Protein AF-A0A848VK33-F1 (afdb_monomer)

Radius of gyration: 21.6 Å; Cα contacts (8 Å, |Δi|>4): 376; chains: 1; bounding box: 67×32×78 Å

Foldseek 3Di:
DDDDDDDPPPPPPPDFDAAPAQFQLPPDLVPPDPPADFQWDDKDWPAWDWDFDADV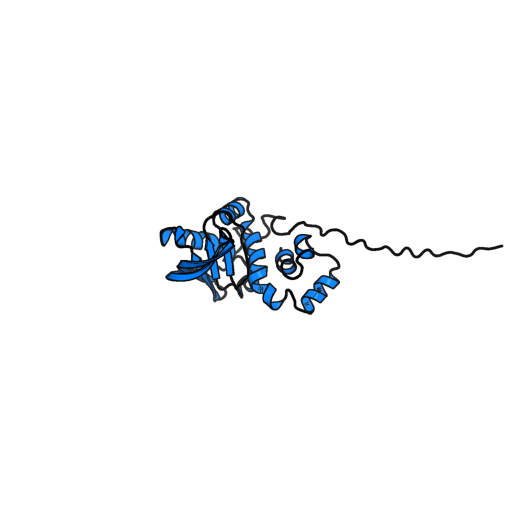VVRDTDIARFGWMWTAGNVGDIAIETEHCVLPDNVSSVVVCVVVRRLLRSDDCLLLVLQHYEYEAADQDAWAAAPSYTYDHDVNLVVCVVVSRNSSSSLLRSQRNRPLVPALPDPVNVVVVVVVSHQNHPVCVVVVSRRRRSRVSD

Structure (mmCIF, N/CA/C/O backbone):
data_AF-A0A848VK33-F1
#
_entry.id   AF-A0A848VK33-F1
#
loop_
_atom_site.group_PDB
_atom_site.id
_atom_site.type_symbol
_atom_site.label_atom_id
_atom_site.label_alt_id
_atom_site.label_comp_id
_atom_site.label_asym_id
_atom_site.label_entity_id
_atom_site.label_seq_id
_atom_site.pdbx_PDB_ins_code
_atom_site.Cartn_x
_atom_site.Cartn_y
_atom_site.Cartn_z
_atom_site.occupancy
_atom_site.B_iso_or_equiv
_atom_site.auth_seq_id
_atom_site.auth_comp_id
_atom_site.auth_asym_id
_atom_site.auth_atom_id
_atom_site.pdbx_PDB_model_num
ATOM 1 N N . MET A 1 1 ? 50.752 1.946 -57.978 1.00 41.28 1 MET A N 1
ATOM 2 C CA . MET A 1 1 ? 50.171 3.053 -57.190 1.00 41.28 1 MET A CA 1
ATOM 3 C C . MET A 1 1 ? 48.988 2.486 -56.419 1.00 41.28 1 MET A C 1
ATOM 5 O O . MET A 1 1 ? 48.182 1.789 -57.016 1.00 41.28 1 MET A O 1
ATOM 9 N N . ARG A 1 2 ? 49.008 2.650 -55.092 1.00 44.59 2 ARG A N 1
ATOM 10 C CA . ARG A 1 2 ? 48.075 2.093 -54.096 1.00 44.59 2 ARG A CA 1
ATOM 11 C C . ARG A 1 2 ? 46.639 2.586 -54.309 1.00 44.59 2 ARG A C 1
ATOM 13 O O . ARG A 1 2 ? 46.474 3.761 -54.603 1.00 44.59 2 ARG A O 1
ATOM 20 N N . MET A 1 3 ? 45.649 1.773 -53.940 1.00 40.06 3 MET A N 1
ATOM 21 C CA . MET A 1 3 ? 44.596 2.256 -53.038 1.00 40.06 3 MET A CA 1
ATOM 22 C C . MET A 1 3 ? 44.022 1.081 -52.240 1.00 40.06 3 MET A C 1
ATOM 24 O O . MET A 1 3 ? 43.308 0.239 -52.772 1.00 40.06 3 MET A O 1
ATOM 28 N N . LEU A 1 4 ? 44.423 0.993 -50.971 1.00 42.00 4 LEU A N 1
ATOM 29 C CA . LEU A 1 4 ? 43.863 0.073 -49.988 1.00 42.00 4 LEU A CA 1
ATOM 30 C C . LEU A 1 4 ? 42.669 0.801 -49.357 1.00 42.00 4 LEU A C 1
ATOM 32 O O . LEU A 1 4 ? 42.856 1.854 -48.748 1.00 42.00 4 LEU A O 1
ATOM 36 N N . LEU A 1 5 ? 41.459 0.287 -49.561 1.00 43.69 5 LEU A N 1
ATOM 37 C CA . LEU A 1 5 ? 40.238 0.838 -48.981 1.00 43.69 5 LEU A CA 1
ATOM 38 C C . LEU A 1 5 ? 40.122 0.316 -47.540 1.00 43.69 5 LEU A C 1
ATOM 40 O O . LEU A 1 5 ? 39.849 -0.864 -47.330 1.00 43.69 5 LEU A O 1
ATOM 44 N N . LEU A 1 6 ? 40.386 1.170 -46.549 1.00 43.69 6 LEU A N 1
ATOM 45 C CA . LEU A 1 6 ? 40.094 0.865 -45.147 1.00 43.69 6 LEU A CA 1
ATOM 46 C C . LEU A 1 6 ? 38.594 1.088 -44.911 1.00 43.69 6 LEU A C 1
ATOM 48 O O . LEU A 1 6 ? 38.138 2.229 -44.876 1.00 43.69 6 LEU A O 1
ATOM 52 N N . PHE A 1 7 ? 37.835 0.010 -44.728 1.00 44.72 7 PHE A N 1
ATOM 53 C CA . PHE A 1 7 ? 36.528 0.086 -44.080 1.00 44.72 7 PHE A CA 1
ATOM 54 C C . PHE A 1 7 ? 36.764 0.229 -42.572 1.00 44.72 7 PHE A C 1
ATOM 56 O O . PHE A 1 7 ? 37.123 -0.738 -41.902 1.00 44.72 7 PHE A O 1
ATOM 63 N N . MET A 1 8 ? 36.598 1.439 -42.033 1.00 48.81 8 MET A N 1
ATOM 64 C CA . MET A 1 8 ? 36.385 1.600 -40.595 1.00 48.81 8 MET A CA 1
ATOM 65 C C . MET A 1 8 ? 34.980 1.094 -40.279 1.00 48.81 8 MET A C 1
ATOM 67 O O . MET A 1 8 ? 33.991 1.752 -40.588 1.00 48.81 8 MET A O 1
ATOM 71 N N . VAL A 1 9 ? 34.896 -0.081 -39.662 1.00 51.00 9 VAL A N 1
ATOM 72 C CA . VAL A 1 9 ? 33.706 -0.465 -38.905 1.00 51.00 9 VAL A CA 1
ATOM 73 C C . VAL A 1 9 ? 33.747 0.357 -37.623 1.00 51.00 9 VAL A C 1
ATOM 75 O O . VAL A 1 9 ? 34.533 0.077 -36.721 1.00 51.00 9 VAL A O 1
ATOM 78 N N . SER A 1 10 ? 32.947 1.417 -37.557 1.00 53.16 10 SER A N 1
ATOM 79 C CA . SER A 1 10 ? 32.639 2.068 -36.291 1.00 53.16 10 SER A CA 1
ATOM 80 C C . SER A 1 10 ? 31.811 1.088 -35.463 1.00 53.16 10 SER A C 1
ATOM 82 O O . SER A 1 10 ? 30.625 0.904 -35.736 1.00 53.16 10 SER A O 1
ATOM 84 N N . LEU A 1 11 ? 32.424 0.442 -34.466 1.00 53.16 11 LEU A N 1
ATOM 85 C CA . LEU A 1 11 ? 31.651 -0.074 -33.342 1.00 53.16 11 LEU A CA 1
ATOM 86 C C . LEU A 1 11 ? 31.036 1.147 -32.657 1.00 53.16 11 LEU A C 1
ATOM 88 O O . LEU A 1 11 ? 31.721 1.874 -31.939 1.00 53.16 11 LEU A O 1
ATOM 92 N N . ALA A 1 12 ? 29.757 1.401 -32.920 1.00 53.12 12 ALA A N 1
ATOM 93 C CA . ALA A 1 12 ? 28.963 2.194 -32.005 1.00 53.12 12 ALA A CA 1
ATOM 94 C C . ALA A 1 12 ? 28.904 1.387 -30.706 1.00 53.12 12 ALA A C 1
ATOM 96 O O . ALA A 1 12 ? 28.197 0.385 -30.620 1.00 53.12 12 ALA A O 1
ATOM 97 N N . PHE A 1 13 ? 29.705 1.774 -29.715 1.00 52.31 13 PHE A N 1
ATOM 98 C CA . PHE A 1 13 ? 29.380 1.424 -28.345 1.00 52.31 13 PHE A CA 1
ATOM 99 C C . PHE A 1 13 ? 28.042 2.107 -28.072 1.00 52.31 13 PHE A C 1
ATOM 101 O O . PHE A 1 13 ? 27.986 3.336 -28.016 1.00 52.31 13 PHE A O 1
ATOM 108 N N . ALA A 1 14 ? 26.962 1.331 -27.986 1.00 55.50 14 ALA A N 1
ATOM 109 C CA . ALA A 1 14 ? 25.772 1.794 -27.298 1.00 55.50 14 ALA A CA 1
ATOM 110 C C . ALA A 1 14 ? 26.230 2.071 -25.862 1.00 55.50 14 ALA A C 1
ATOM 112 O O . ALA A 1 14 ? 26.467 1.146 -25.089 1.00 55.50 14 ALA A O 1
ATOM 113 N N . GLY A 1 15 ? 26.525 3.335 -25.558 1.00 55.38 15 GLY A N 1
ATOM 114 C CA . GLY A 1 15 ? 26.697 3.749 -24.177 1.00 55.38 15 GLY A CA 1
ATOM 115 C C . GLY A 1 15 ? 25.382 3.456 -23.477 1.00 55.38 15 GLY A C 1
ATOM 116 O O . GLY A 1 15 ? 24.336 3.805 -24.024 1.00 55.38 15 GLY A O 1
ATOM 117 N N . HIS A 1 16 ? 25.449 2.782 -22.330 1.00 59.88 16 HIS A N 1
ATOM 118 C CA . HIS A 1 16 ? 24.322 2.673 -21.409 1.00 59.88 16 HIS A CA 1
ATOM 119 C C . HIS A 1 16 ? 23.804 4.099 -21.206 1.00 59.88 16 HIS A C 1
ATOM 121 O O . HIS A 1 16 ? 24.564 4.962 -20.750 1.00 59.88 16 HIS A O 1
ATOM 127 N N . GLN A 1 17 ? 22.610 4.390 -21.719 1.00 71.56 17 GLN A N 1
ATOM 128 C CA . GLN A 1 17 ? 22.006 5.689 -21.468 1.00 71.56 17 GLN A CA 1
ATOM 129 C C . GLN A 1 17 ? 21.475 5.622 -20.048 1.00 71.56 17 GLN A C 1
ATOM 131 O O . GLN A 1 17 ? 21.031 4.568 -19.618 1.00 71.56 17 GLN A O 1
ATOM 136 N N . ASP A 1 18 ? 21.565 6.706 -19.285 1.00 86.00 18 ASP A N 1
ATOM 137 C CA . ASP A 1 18 ? 20.904 6.680 -17.987 1.00 86.00 18 ASP A CA 1
ATOM 138 C C . ASP A 1 18 ? 19.408 6.383 -18.200 1.00 86.00 18 ASP A C 1
ATOM 140 O O . ASP A 1 18 ? 18.823 6.931 -19.147 1.00 86.00 18 ASP A O 1
ATOM 144 N N . PRO A 1 19 ? 18.800 5.524 -17.357 1.00 94.50 19 PRO A N 1
ATOM 145 C CA . PRO A 1 19 ? 17.365 5.313 -17.350 1.00 94.50 19 PRO A CA 1
ATOM 146 C C . PRO A 1 19 ? 16.594 6.635 -17.447 1.00 94.50 19 PRO A C 1
ATOM 148 O O . PRO A 1 19 ? 17.028 7.640 -16.870 1.00 94.50 19 PRO A O 1
ATOM 151 N N . PRO A 1 20 ? 15.443 6.659 -18.140 1.00 94.25 20 PRO A N 1
ATOM 152 C CA . PRO A 1 20 ? 14.697 7.894 -18.375 1.00 94.25 20 PRO A CA 1
ATOM 153 C C . PRO A 1 20 ? 14.198 8.559 -17.083 1.00 94.25 20 PRO A C 1
ATOM 155 O O . PRO A 1 20 ? 13.941 9.765 -17.086 1.00 94.25 20 PRO A O 1
ATOM 158 N N . TYR A 1 21 ? 14.094 7.805 -15.982 1.00 96.31 21 TYR A N 1
ATOM 159 C CA . TYR A 1 21 ? 13.565 8.280 -14.707 1.00 96.31 21 TYR A CA 1
ATOM 160 C C . TYR A 1 21 ? 14.516 8.032 -13.529 1.00 96.31 21 TYR A C 1
ATOM 162 O O . TYR A 1 21 ? 15.324 7.104 -13.524 1.00 96.31 21 TYR A O 1
ATOM 170 N N . GLY A 1 22 ? 14.394 8.853 -12.481 1.00 96.06 22 GLY A N 1
ATOM 171 C CA . GLY A 1 22 ? 15.052 8.591 -11.194 1.00 96.06 22 GLY A CA 1
ATOM 172 C C . GLY A 1 22 ? 14.333 7.512 -10.376 1.00 96.06 22 GLY A C 1
ATOM 173 O O . GLY A 1 22 ? 14.981 6.701 -9.720 1.00 96.06 22 GLY A O 1
ATOM 174 N N . GLY A 1 23 ? 13.003 7.502 -10.478 1.00 96.19 23 GLY A N 1
ATOM 175 C CA . GLY A 1 23 ? 12.047 6.533 -9.945 1.00 96.19 23 GLY A CA 1
ATOM 176 C C . GLY A 1 23 ? 10.678 6.779 -10.600 1.00 96.19 23 GLY A C 1
ATOM 177 O O . GLY A 1 23 ? 10.478 7.878 -11.131 1.00 96.19 23 GLY A O 1
ATOM 178 N N . THR A 1 24 ? 9.765 5.808 -10.594 1.00 96.19 24 THR A N 1
ATOM 179 C CA . THR A 1 24 ? 8.512 5.898 -11.376 1.00 96.19 24 THR A CA 1
ATOM 180 C C . THR A 1 24 ? 7.288 6.390 -10.605 1.00 96.19 24 THR A C 1
ATOM 182 O O . THR A 1 24 ? 6.399 6.986 -11.204 1.00 96.19 24 THR A O 1
ATOM 185 N N . VAL A 1 25 ? 7.291 6.283 -9.272 1.00 96.38 25 VAL A N 1
ATOM 186 C CA . VAL A 1 25 ? 6.155 6.658 -8.397 1.00 96.38 25 VAL A CA 1
ATOM 187 C C . VAL A 1 25 ? 5.671 8.105 -8.567 1.00 96.38 25 VAL A C 1
ATOM 189 O O . VAL A 1 25 ? 4.501 8.390 -8.355 1.00 96.38 25 VAL A O 1
ATOM 192 N N . TRP A 1 26 ? 6.552 9.035 -8.940 1.00 94.69 26 TRP A N 1
ATOM 193 C CA . TRP A 1 26 ? 6.250 10.476 -8.952 1.00 94.69 26 TRP A CA 1
ATOM 194 C C . TRP A 1 26 ? 6.172 11.080 -10.360 1.00 94.69 26 TRP A C 1
ATOM 196 O O . TRP A 1 26 ? 6.366 12.288 -10.512 1.00 94.69 26 TRP A O 1
ATOM 206 N N . ILE A 1 27 ? 5.991 10.253 -11.395 1.00 93.38 27 ILE A N 1
ATOM 207 C CA . ILE A 1 27 ? 5.992 10.717 -12.790 1.00 93.38 27 ILE A CA 1
ATOM 208 C C . ILE A 1 27 ? 4.669 11.396 -13.145 1.00 93.38 27 ILE A C 1
ATOM 210 O O . ILE A 1 27 ? 4.700 12.499 -13.694 1.00 93.38 27 ILE A O 1
ATOM 214 N N . ASP A 1 28 ? 3.542 10.756 -12.827 1.00 92.19 28 ASP A N 1
ATOM 215 C CA . ASP A 1 28 ? 2.205 11.231 -13.185 1.00 92.19 28 ASP A CA 1
ATOM 216 C C . ASP A 1 28 ? 1.202 10.904 -12.059 1.00 92.19 28 ASP A C 1
ATOM 218 O O . ASP A 1 28 ? 1.113 9.737 -11.683 1.00 92.19 28 ASP A O 1
ATOM 222 N N . PRO A 1 29 ? 0.502 11.895 -11.470 1.00 88.94 29 PRO A N 1
ATOM 223 C CA . PRO A 1 29 ? -0.456 11.688 -10.374 1.00 88.94 29 PRO A CA 1
ATOM 224 C C . PRO A 1 29 ? -1.863 11.269 -10.848 1.00 88.94 29 PRO A C 1
ATOM 226 O O . PRO A 1 29 ? -2.852 11.510 -10.155 1.00 88.94 29 PRO A O 1
ATOM 229 N N . ASP A 1 30 ? -2.001 10.771 -12.078 1.00 88.31 30 ASP A N 1
ATOM 230 C CA . ASP A 1 30 ? -3.293 10.361 -12.638 1.00 88.31 30 ASP A CA 1
ATOM 231 C C . ASP A 1 30 ? -3.255 9.017 -13.387 1.00 88.31 30 ASP A C 1
ATOM 233 O O . ASP A 1 30 ? -4.178 8.712 -14.149 1.00 88.31 30 ASP A O 1
ATOM 237 N N . ILE A 1 31 ? -2.238 8.178 -13.126 1.00 90.31 31 ILE A N 1
ATOM 238 C CA . ILE A 1 31 ? -2.178 6.803 -13.657 1.00 90.31 31 ILE A CA 1
ATOM 239 C C . ILE A 1 31 ? -3.366 6.002 -13.118 1.00 90.31 31 ILE A C 1
ATOM 241 O O . ILE A 1 31 ? -3.990 5.236 -13.860 1.00 90.31 31 ILE A O 1
ATOM 245 N N . ILE A 1 32 ? -3.683 6.200 -11.835 1.00 91.44 32 ILE A N 1
ATOM 246 C CA . ILE A 1 32 ? -4.925 5.755 -11.208 1.00 91.44 32 ILE A CA 1
ATOM 247 C C . ILE A 1 32 ? -5.583 6.963 -10.546 1.00 91.44 32 ILE A C 1
ATOM 249 O O . ILE A 1 32 ? -4.968 7.708 -9.792 1.00 91.44 32 ILE A O 1
ATOM 253 N N . THR A 1 33 ? -6.869 7.145 -10.805 1.00 90.69 33 THR A N 1
ATOM 254 C CA . THR A 1 33 ? -7.650 8.278 -10.317 1.00 90.69 33 THR A CA 1
ATOM 255 C C . THR A 1 33 ? -8.715 7.833 -9.315 1.00 90.69 33 THR A C 1
ATOM 257 O O . THR A 1 33 ? -9.180 6.692 -9.358 1.00 90.69 33 THR A O 1
ATOM 260 N N . PRO A 1 34 ? -9.226 8.735 -8.458 1.00 86.94 34 PRO A N 1
ATOM 261 C CA . PRO A 1 34 ? -10.351 8.422 -7.572 1.00 86.94 34 PRO A CA 1
ATOM 262 C C . PRO A 1 34 ? -11.646 7.998 -8.290 1.00 86.94 34 PRO A C 1
ATOM 264 O O . PRO A 1 34 ? -12.536 7.434 -7.652 1.00 86.94 34 PRO A O 1
ATOM 267 N N . ASP A 1 35 ? -11.768 8.283 -9.591 1.00 91.06 35 ASP A N 1
ATOM 268 C CA . ASP A 1 35 ? -12.913 7.888 -10.417 1.00 91.06 35 ASP A CA 1
ATOM 269 C C . ASP A 1 35 ? -12.787 6.450 -10.954 1.00 91.06 35 ASP A C 1
ATOM 271 O O . ASP A 1 35 ? -13.777 5.886 -11.438 1.00 91.06 35 ASP A O 1
ATOM 275 N N . ASP A 1 36 ? -11.602 5.834 -10.859 1.00 95.56 36 ASP A N 1
ATOM 276 C CA . ASP A 1 36 ? -11.400 4.462 -11.307 1.00 95.56 36 ASP A CA 1
ATOM 277 C C . ASP A 1 36 ? -12.166 3.458 -10.434 1.00 95.56 36 ASP A C 1
ATOM 279 O O . ASP A 1 36 ? -12.271 3.632 -9.212 1.00 95.56 36 ASP A O 1
ATOM 283 N N . PRO A 1 37 ? -12.705 2.375 -11.031 1.00 96.75 37 PRO A N 1
ATOM 284 C CA . PRO A 1 37 ? -13.457 1.374 -10.292 1.00 96.75 37 PRO A CA 1
ATOM 285 C C . PRO A 1 37 ? -12.640 0.770 -9.153 1.00 96.75 37 PRO A C 1
ATOM 287 O O . PRO A 1 37 ? -11.487 0.383 -9.327 1.00 96.75 37 PRO A O 1
ATOM 290 N N . THR A 1 38 ? -13.281 0.608 -8.001 1.00 98.19 38 THR A N 1
ATOM 291 C CA . THR A 1 38 ? -12.703 -0.107 -6.866 1.00 98.19 38 THR A CA 1
ATOM 292 C C . THR A 1 38 ? -13.386 -1.455 -6.685 1.00 98.19 38 THR A C 1
ATOM 294 O O . THR A 1 38 ? -14.613 -1.550 -6.706 1.00 98.19 38 THR A O 1
ATOM 297 N N . ALA A 1 39 ? -12.583 -2.492 -6.460 1.00 98.31 39 ALA A N 1
ATOM 298 C CA . ALA A 1 39 ? -13.038 -3.804 -6.026 1.00 98.31 39 ALA A CA 1
ATOM 299 C C . ALA A 1 39 ? -13.454 -3.814 -4.546 1.00 98.31 39 ALA A C 1
ATOM 301 O O . ALA A 1 39 ? -13.945 -4.824 -4.055 1.00 98.31 39 ALA A O 1
ATOM 302 N N . TYR A 1 40 ? -13.221 -2.737 -3.786 1.00 98.62 40 TYR A N 1
ATOM 303 C CA . TYR A 1 40 ? -13.561 -2.687 -2.366 1.00 98.62 40 TYR A CA 1
ATOM 304 C C . TYR A 1 40 ? -15.065 -2.926 -2.145 1.00 98.62 40 TYR A C 1
ATOM 306 O O . TYR A 1 40 ? -15.909 -2.133 -2.561 1.00 98.62 40 TYR A O 1
ATOM 314 N N . ALA A 1 41 ? -15.396 -4.018 -1.451 1.00 98.56 41 ALA A N 1
ATOM 315 C CA . ALA A 1 41 ? -16.776 -4.444 -1.220 1.00 98.56 41 ALA A CA 1
ATOM 316 C C . ALA A 1 41 ? -17.288 -4.078 0.182 1.00 98.56 41 ALA A C 1
ATOM 318 O O . ALA A 1 41 ? -18.495 -3.948 0.395 1.00 98.56 41 ALA A O 1
ATOM 319 N N . GLY A 1 42 ? -16.387 -3.908 1.151 1.00 98.69 42 GLY A N 1
ATOM 320 C CA . GLY A 1 42 ? -16.739 -3.558 2.522 1.00 98.69 42 GLY A CA 1
ATOM 321 C C . GLY A 1 42 ? -15.706 -4.020 3.540 1.00 98.69 42 GLY A C 1
ATOM 322 O O . GLY A 1 42 ? -14.740 -4.709 3.205 1.00 98.69 42 GLY A O 1
ATOM 323 N N . HIS A 1 43 ? -15.935 -3.658 4.800 1.00 98.81 43 HIS A N 1
ATOM 324 C CA . HIS A 1 43 ? -15.118 -4.100 5.922 1.00 98.81 43 HIS A CA 1
ATOM 325 C C . HIS A 1 43 ? -15.960 -4.408 7.159 1.00 98.81 43 HIS A C 1
ATOM 327 O O . HIS A 1 43 ? -17.104 -3.968 7.288 1.00 98.81 43 HIS A O 1
ATOM 333 N N . SER A 1 44 ? -15.382 -5.161 8.091 1.00 98.69 44 SER A N 1
ATOM 334 C CA . SER A 1 44 ? -15.987 -5.442 9.391 1.00 98.69 44 SER A CA 1
ATOM 335 C C . SER A 1 44 ? -14.944 -5.405 10.501 1.00 98.69 44 SER A C 1
ATOM 337 O O . SER A 1 44 ? -13.825 -5.882 10.333 1.00 98.69 44 SER A O 1
ATOM 339 N N . TYR A 1 45 ? -15.304 -4.833 11.649 1.00 98.75 45 TYR A N 1
ATOM 340 C CA . TYR A 1 45 ? -14.435 -4.820 12.823 1.00 98.75 45 TYR A CA 1
ATOM 341 C C . TYR A 1 45 ? -14.409 -6.203 13.482 1.00 98.75 45 TYR A C 1
ATOM 343 O O . TYR A 1 45 ? -15.448 -6.698 13.925 1.00 98.75 45 TYR A O 1
ATOM 351 N N . THR A 1 46 ? -13.227 -6.810 13.578 1.00 98.50 46 THR A N 1
ATOM 352 C CA . THR A 1 46 ? -13.044 -8.159 14.140 1.00 98.50 46 THR A CA 1
ATOM 353 C C . THR A 1 46 ? -12.570 -8.136 15.591 1.00 98.50 46 THR A C 1
ATOM 355 O O . THR A 1 46 ? -12.658 -9.149 16.286 1.00 98.50 46 THR A O 1
ATOM 358 N N . GLY A 1 47 ? -12.146 -6.972 16.094 1.00 98.44 47 GLY A N 1
ATOM 359 C CA . GLY A 1 47 ? -11.842 -6.753 17.503 1.00 98.44 47 GLY A CA 1
ATOM 360 C C . GLY A 1 47 ? -10.457 -6.165 17.750 1.00 98.44 47 GLY A C 1
ATOM 361 O O . GLY A 1 47 ? -9.845 -5.536 16.889 1.00 98.44 47 GLY A O 1
ATOM 362 N N . ARG A 1 48 ? -9.978 -6.368 18.979 1.00 98.50 48 ARG A N 1
ATOM 363 C CA . ARG A 1 48 ? -8.609 -6.051 19.394 1.00 98.50 48 ARG A CA 1
ATOM 364 C C . ARG A 1 48 ? -7.776 -7.324 19.358 1.00 98.50 48 ARG A C 1
ATOM 366 O O . ARG A 1 48 ? -8.264 -8.379 19.764 1.00 98.50 48 ARG A O 1
ATOM 373 N N . GLY A 1 49 ? -6.522 -7.233 18.933 1.00 98.12 49 GLY A N 1
ATOM 374 C CA . GLY A 1 49 ? -5.637 -8.394 18.909 1.00 98.12 49 GLY A CA 1
ATOM 375 C C . GLY A 1 49 ? -4.167 -8.019 18.878 1.00 98.12 49 GLY A C 1
ATOM 376 O O . GLY A 1 49 ? -3.786 -7.021 18.274 1.00 98.12 49 GLY A O 1
ATOM 377 N N . MET A 1 50 ? -3.329 -8.838 19.518 1.00 98.56 50 MET A N 1
ATOM 378 C CA . MET A 1 50 ? -1.882 -8.698 19.378 1.00 98.56 50 MET A CA 1
ATOM 379 C C . MET A 1 50 ? -1.470 -9.030 17.943 1.00 98.56 50 MET A C 1
ATOM 381 O O . MET A 1 50 ? -1.829 -10.088 17.417 1.00 98.56 50 MET A O 1
ATOM 385 N N . ARG A 1 51 ? -0.717 -8.123 17.326 1.00 98.62 51 ARG A N 1
ATOM 386 C CA . ARG A 1 51 ? -0.121 -8.269 15.997 1.00 98.62 51 ARG A CA 1
ATOM 387 C C . ARG A 1 51 ? 1.327 -7.816 16.027 1.00 98.62 51 ARG A C 1
ATOM 389 O O . ARG A 1 51 ? 1.683 -6.919 16.793 1.00 98.62 51 ARG A O 1
ATOM 396 N N . THR A 1 52 ? 2.145 -8.445 15.193 1.00 98.44 52 THR A N 1
ATOM 397 C CA . THR A 1 52 ? 3.513 -8.002 14.930 1.00 98.44 52 THR A CA 1
ATOM 398 C C . THR A 1 52 ? 3.489 -7.200 13.642 1.00 98.44 52 THR A C 1
ATOM 400 O O . THR A 1 52 ? 3.191 -7.761 12.598 1.00 98.44 52 THR A O 1
ATOM 403 N N . ILE A 1 53 ? 3.801 -5.912 13.719 1.00 98.44 53 ILE A N 1
ATOM 404 C CA . ILE A 1 53 ? 3.839 -5.012 12.561 1.00 98.44 53 ILE A CA 1
ATOM 405 C C . ILE A 1 53 ? 5.214 -4.363 12.456 1.00 98.44 53 ILE A C 1
ATOM 407 O O . ILE A 1 53 ? 5.939 -4.259 13.452 1.00 98.44 53 ILE A O 1
ATOM 411 N N . TYR A 1 54 ? 5.582 -3.902 11.265 1.00 98.50 54 TYR A N 1
ATOM 412 C CA . TYR A 1 54 ? 6.768 -3.070 11.097 1.00 98.50 54 TYR A CA 1
ATOM 413 C C . TYR A 1 54 ? 6.416 -1.590 11.247 1.00 98.50 54 TYR A C 1
ATOM 415 O O . TYR A 1 54 ? 5.449 -1.105 10.664 1.00 98.50 54 TYR A O 1
ATOM 423 N N . ASP A 1 55 ? 7.227 -0.853 12.002 1.00 98.50 55 ASP A N 1
ATOM 424 C CA . ASP A 1 55 ? 7.123 0.595 12.120 1.00 98.50 55 ASP A CA 1
ATOM 425 C C . ASP A 1 55 ? 8.455 1.238 11.725 1.00 98.50 55 ASP A C 1
ATOM 427 O O . ASP A 1 55 ? 9.485 1.063 12.381 1.00 98.50 55 ASP A O 1
ATOM 431 N N . ARG A 1 56 ? 8.438 2.016 10.639 1.00 98.31 56 ARG A N 1
ATOM 432 C CA . ARG A 1 56 ? 9.616 2.730 10.133 1.00 98.31 56 ARG A CA 1
ATOM 433 C C . ARG A 1 56 ? 10.066 3.892 11.021 1.00 98.31 56 ARG A C 1
ATOM 435 O O . ARG A 1 56 ? 11.192 4.342 10.846 1.00 98.31 56 ARG A O 1
ATOM 442 N N . ARG A 1 57 ? 9.252 4.367 11.973 1.00 97.81 57 ARG A N 1
ATOM 443 C CA . ARG A 1 57 ? 9.649 5.437 12.908 1.00 97.81 57 ARG A CA 1
ATOM 444 C C . ARG A 1 57 ? 10.774 4.976 13.849 1.00 97.81 57 ARG A C 1
ATOM 446 O O . ARG A 1 57 ? 11.822 5.616 13.850 1.00 97.81 57 ARG A O 1
ATOM 453 N N . PRO A 1 58 ? 10.624 3.869 14.607 1.00 97.56 58 PRO A N 1
ATOM 454 C CA . PRO A 1 58 ? 11.745 3.226 15.288 1.00 97.56 58 PRO A CA 1
ATOM 455 C C . PRO A 1 58 ? 12.572 2.317 14.361 1.00 97.56 58 PRO A 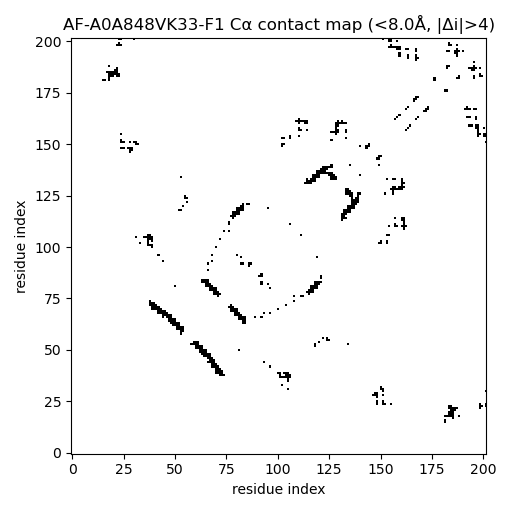C 1
ATOM 457 O O . PRO A 1 58 ? 13.593 1.800 14.804 1.00 97.56 58 PRO A O 1
ATOM 460 N N . ALA A 1 59 ? 12.130 2.101 13.114 1.00 97.44 59 ALA A N 1
ATOM 461 C CA . ALA A 1 59 ? 12.702 1.148 12.159 1.00 97.44 59 ALA A CA 1
ATOM 462 C C . ALA A 1 59 ? 12.806 -0.273 12.741 1.00 97.44 59 ALA A C 1
ATOM 464 O O . ALA A 1 59 ? 13.868 -0.897 12.735 1.00 97.44 59 ALA A O 1
ATOM 465 N N . ALA A 1 60 ? 11.694 -0.767 13.291 1.00 98.00 60 ALA A N 1
ATOM 466 C CA . ALA A 1 60 ? 11.659 -2.030 14.016 1.00 98.00 60 ALA A CA 1
ATOM 467 C C . ALA A 1 60 ? 10.333 -2.778 13.849 1.00 98.00 60 ALA A C 1
ATOM 469 O O . ALA A 1 60 ? 9.271 -2.185 13.659 1.00 98.00 60 ALA A O 1
ATOM 470 N N . TRP A 1 61 ? 10.416 -4.099 14.003 1.00 98.38 61 TRP A N 1
ATOM 471 C CA . TRP A 1 61 ? 9.262 -4.955 14.245 1.00 98.38 61 TRP A CA 1
ATOM 472 C C . TRP A 1 61 ? 8.791 -4.778 15.683 1.00 98.38 61 TRP A C 1
ATOM 474 O O . TRP A 1 61 ? 9.571 -4.950 16.623 1.00 98.38 61 TRP A O 1
ATOM 484 N N . ILE A 1 62 ? 7.518 -4.447 15.850 1.00 98.19 62 ILE A N 1
ATOM 485 C CA . ILE A 1 62 ? 6.904 -4.192 17.148 1.00 98.19 62 ILE A CA 1
ATOM 486 C C . ILE A 1 62 ? 5.661 -5.054 17.318 1.00 98.19 62 ILE A C 1
ATOM 488 O O . ILE A 1 62 ? 4.980 -5.390 16.353 1.00 98.19 62 ILE A O 1
ATOM 492 N N . GLN A 1 63 ? 5.361 -5.399 18.566 1.00 98.50 63 GLN A N 1
ATOM 493 C CA . GLN A 1 63 ? 4.094 -6.018 18.922 1.00 98.50 63 GLN A CA 1
ATOM 494 C C . GLN A 1 63 ? 3.148 -4.949 19.450 1.00 98.50 63 GLN A C 1
ATOM 496 O O . GLN A 1 63 ? 3.489 -4.224 20.386 1.00 98.50 63 GLN A O 1
ATOM 501 N N . VAL A 1 64 ? 1.957 -4.876 18.869 1.00 98.50 64 VAL A N 1
ATOM 502 C CA . VAL A 1 64 ? 0.913 -3.939 19.277 1.00 98.50 64 VAL A CA 1
ATOM 503 C C . VAL A 1 64 ? -0.394 -4.680 19.493 1.00 98.50 64 VAL A C 1
ATOM 505 O O . VAL A 1 64 ? -0.705 -5.631 18.780 1.00 98.50 64 VAL A O 1
ATOM 508 N N . GLU A 1 65 ? -1.181 -4.237 20.466 1.00 98.69 65 GLU A N 1
ATOM 509 C CA . GLU A 1 65 ? -2.585 -4.624 20.539 1.00 98.69 65 GLU A CA 1
ATOM 510 C C . GLU A 1 65 ? -3.336 -3.730 19.545 1.00 98.69 65 GLU A C 1
ATOM 512 O O . GLU A 1 65 ? -3.619 -2.572 19.842 1.00 98.69 65 GLU A O 1
ATOM 517 N N . ALA A 1 66 ? -3.554 -4.213 18.326 1.00 98.81 66 ALA A N 1
ATOM 518 C CA . ALA A 1 66 ? -4.136 -3.446 17.230 1.00 98.81 66 ALA A CA 1
ATOM 519 C C . ALA A 1 66 ? -5.666 -3.424 17.286 1.00 98.81 66 ALA A C 1
ATOM 521 O O . ALA A 1 66 ? -6.290 -4.305 17.882 1.00 98.81 66 ALA A O 1
ATOM 522 N N . TYR A 1 67 ? -6.265 -2.426 16.637 1.00 98.94 67 TYR A N 1
ATOM 523 C CA . TYR A 1 67 ? -7.639 -2.533 16.146 1.00 98.94 67 TYR A CA 1
ATOM 524 C C . TYR A 1 67 ? -7.598 -3.284 14.817 1.00 98.94 67 TYR A C 1
ATOM 526 O O . TYR A 1 67 ? -6.804 -2.932 13.947 1.00 98.94 67 TYR A O 1
ATOM 53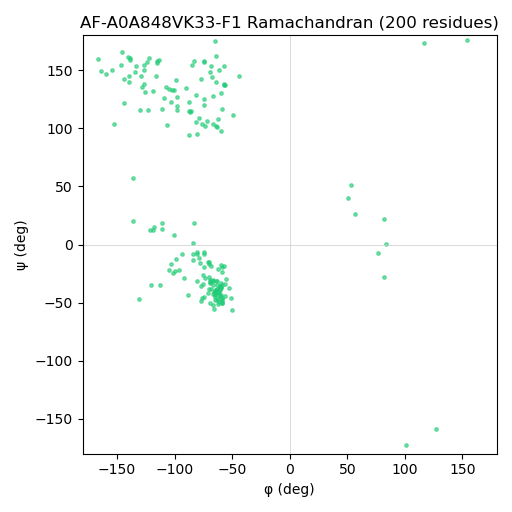4 N N . VAL A 1 68 ? -8.418 -4.321 14.680 1.00 98.94 68 VAL A N 1
ATOM 535 C CA . VAL A 1 68 ? -8.361 -5.236 13.541 1.00 98.94 68 VAL A CA 1
ATOM 536 C C . VAL A 1 68 ? -9.675 -5.193 12.772 1.00 98.94 68 VAL A C 1
ATOM 538 O O . VAL A 1 68 ? -10.759 -5.275 13.362 1.00 98.94 68 VAL A O 1
ATOM 541 N N . PHE A 1 69 ? -9.568 -5.058 11.455 1.00 98.94 69 PHE A N 1
ATOM 542 C CA . PHE A 1 69 ? -10.695 -5.074 10.533 1.00 98.94 69 PHE A CA 1
ATOM 543 C C . PHE A 1 69 ? -10.426 -6.075 9.415 1.00 98.94 69 PHE A C 1
ATOM 545 O O . PHE A 1 69 ? -9.338 -6.089 8.853 1.00 98.94 69 PHE A O 1
ATOM 552 N N . GLU A 1 70 ? -11.424 -6.878 9.068 1.00 98.81 70 GLU A N 1
ATOM 553 C CA . GLU A 1 70 ? -11.389 -7.682 7.846 1.00 98.81 70 GLU A CA 1
ATOM 554 C C . GLU A 1 70 ? -11.952 -6.831 6.708 1.00 98.81 70 GLU A C 1
ATOM 556 O O . GLU A 1 70 ? -13.091 -6.359 6.807 1.00 98.81 70 GLU A O 1
ATOM 561 N N . VAL A 1 71 ? -11.174 -6.637 5.645 1.00 98.88 71 VAL A N 1
ATOM 562 C CA . VAL A 1 71 ? -11.597 -5.968 4.410 1.00 98.88 71 VAL A CA 1
ATOM 563 C C . VAL A 1 71 ? -11.816 -7.014 3.326 1.00 98.88 71 VAL A C 1
ATOM 565 O O . VAL A 1 71 ? -10.980 -7.889 3.123 1.00 98.88 71 VAL A O 1
ATOM 568 N N . SER A 1 72 ? -12.932 -6.903 2.610 1.00 98.62 72 SER A N 1
ATOM 569 C CA . SER A 1 72 ? -13.291 -7.789 1.499 1.00 98.62 72 SER A CA 1
ATOM 570 C C . SER A 1 72 ? -13.355 -7.037 0.177 1.00 98.62 72 SER A C 1
ATOM 572 O O . SER A 1 72 ? -13.809 -5.888 0.136 1.00 98.62 72 SER A O 1
ATOM 574 N N . PHE A 1 73 ? -12.962 -7.718 -0.895 1.00 98.62 73 PHE A N 1
ATOM 575 C CA . PHE A 1 73 ? -13.037 -7.225 -2.265 1.00 98.62 73 PHE A CA 1
ATOM 576 C C . PHE A 1 73 ? -14.017 -8.068 -3.105 1.00 98.62 73 PHE A C 1
ATOM 578 O O . PHE A 1 73 ? -14.323 -9.213 -2.764 1.00 98.62 73 PHE A O 1
ATOM 585 N N . ASP A 1 74 ? -14.539 -7.507 -4.194 1.00 97.94 74 ASP A N 1
ATOM 586 C CA . ASP A 1 74 ? -15.567 -8.118 -5.049 1.00 97.94 74 ASP A CA 1
ATOM 587 C C . ASP A 1 74 ? -15.058 -9.301 -5.895 1.00 97.94 74 ASP A C 1
ATOM 589 O O . ASP A 1 74 ? -15.847 -10.129 -6.353 1.00 97.94 74 ASP A O 1
ATOM 593 N N . ASP A 1 75 ? -13.737 -9.438 -6.012 1.00 96.19 75 ASP A N 1
ATOM 594 C CA . ASP A 1 75 ? -13.044 -10.589 -6.592 1.00 96.19 75 ASP A CA 1
ATOM 595 C C . ASP A 1 75 ? -12.830 -11.748 -5.601 1.00 96.19 75 ASP A C 1
ATOM 597 O O . ASP A 1 75 ? -12.259 -12.781 -5.957 1.00 96.19 75 ASP A O 1
ATOM 601 N N . GLY A 1 76 ? -13.312 -11.601 -4.363 1.00 96.06 76 GLY A N 1
AT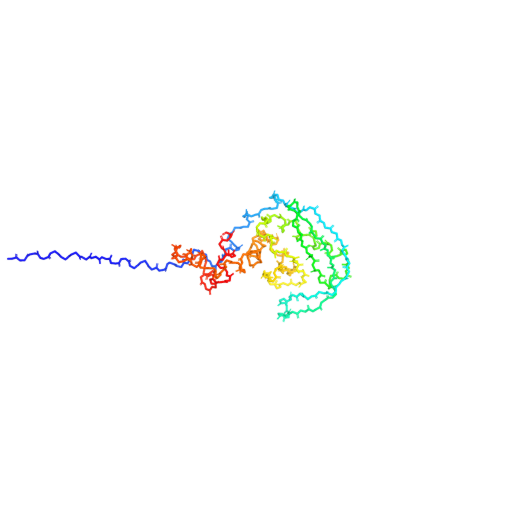OM 602 C CA . GLY A 1 76 ? -13.261 -12.622 -3.318 1.00 96.06 76 GLY A CA 1
ATOM 603 C C . GLY A 1 76 ? -11.947 -12.683 -2.541 1.00 96.06 76 GLY A C 1
ATOM 604 O O . GLY A 1 76 ? -11.827 -13.518 -1.643 1.00 96.06 76 GLY A O 1
ATOM 605 N N . THR A 1 77 ? -10.977 -11.819 -2.846 1.00 97.12 77 THR A N 1
ATOM 606 C CA . THR A 1 77 ? -9.798 -11.641 -1.987 1.00 97.12 77 THR A CA 1
ATOM 607 C C . THR A 1 77 ? -10.165 -10.858 -0.721 1.00 97.12 77 THR A C 1
ATOM 609 O O . THR A 1 77 ? -11.159 -10.121 -0.686 1.00 97.12 77 THR A O 1
ATOM 612 N N . THR A 1 78 ? -9.372 -11.020 0.338 1.00 98.31 78 THR A N 1
ATOM 613 C CA . THR A 1 78 ? -9.528 -10.279 1.596 1.00 98.31 78 THR A CA 1
ATOM 614 C C . THR A 1 78 ? -8.172 -9.847 2.143 1.00 98.31 78 THR A C 1
ATOM 616 O O . THR A 1 78 ? -7.141 -10.398 1.754 1.00 98.31 78 THR A O 1
ATOM 619 N N . ALA A 1 79 ? -8.175 -8.847 3.024 1.00 98.69 79 ALA A N 1
ATOM 620 C CA . ALA A 1 79 ? -6.990 -8.403 3.747 1.00 98.69 79 ALA A CA 1
ATOM 621 C C . ALA A 1 79 ? -7.348 -7.974 5.175 1.00 98.69 79 ALA A C 1
ATOM 623 O O . ALA A 1 79 ? -8.373 -7.325 5.408 1.00 98.69 79 ALA A O 1
ATOM 624 N N . GLU A 1 80 ? -6.470 -8.286 6.124 1.00 98.81 80 GLU A N 1
ATOM 625 C CA . GLU A 1 80 ? -6.588 -7.833 7.504 1.00 98.81 80 GLU A CA 1
ATOM 626 C C . GLU A 1 80 ? -5.962 -6.439 7.650 1.00 98.81 80 GLU A C 1
ATOM 628 O O . GLU A 1 80 ? -4.756 -6.243 7.498 1.00 98.81 80 GLU A O 1
ATOM 633 N N . PHE A 1 81 ? -6.779 -5.442 7.968 1.00 98.88 81 PHE A N 1
ATOM 634 C CA . PHE A 1 81 ? -6.312 -4.099 8.287 1.00 98.88 81 PHE A CA 1
ATOM 635 C C . PHE A 1 81 ? -5.967 -4.033 9.773 1.00 98.88 81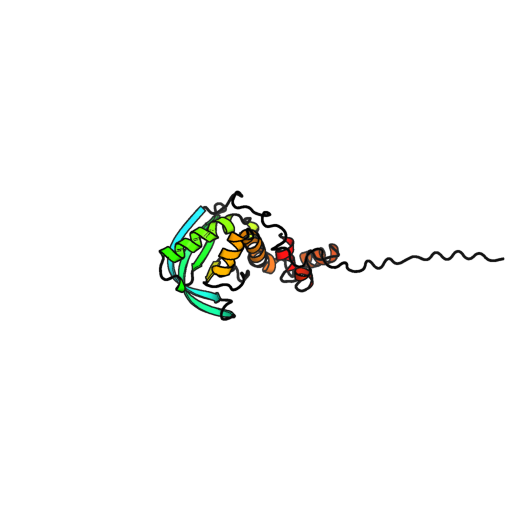 PHE A C 1
ATOM 637 O O . PHE A 1 81 ? -6.835 -4.130 10.646 1.00 98.88 81 PHE A O 1
ATOM 644 N N . ILE A 1 82 ? -4.678 -3.852 10.047 1.00 98.94 82 ILE A N 1
ATOM 645 C CA . ILE A 1 82 ? -4.079 -3.836 11.377 1.00 98.94 82 ILE A CA 1
ATOM 646 C C . ILE A 1 82 ? -3.721 -2.392 11.715 1.00 98.94 82 ILE A C 1
ATOM 648 O O . ILE A 1 82 ? -2.735 -1.828 11.236 1.00 98.94 82 ILE A O 1
ATOM 652 N N . ILE A 1 83 ? -4.549 -1.783 12.556 1.00 98.88 83 ILE A N 1
ATOM 653 C CA . ILE A 1 83 ? -4.479 -0.360 12.869 1.00 98.88 83 ILE A CA 1
ATOM 654 C C . ILE A 1 83 ? -3.840 -0.171 14.248 1.00 98.88 83 ILE A C 1
ATOM 656 O O . ILE A 1 83 ? -4.314 -0.715 15.254 1.00 98.88 83 ILE A O 1
ATOM 660 N N . ASN A 1 84 ? -2.743 0.588 14.298 1.00 98.69 84 ASN A N 1
ATOM 661 C CA . ASN A 1 84 ? -1.958 0.791 15.515 1.00 98.69 84 ASN A CA 1
ATOM 662 C C . ASN A 1 84 ? -2.833 1.351 16.667 1.00 98.69 84 ASN A C 1
ATOM 664 O O . ASN A 1 84 ? -3.652 2.242 16.446 1.00 98.69 84 ASN A O 1
ATOM 668 N N . PRO A 1 85 ? -2.706 0.867 17.920 1.00 98.62 85 PRO A N 1
ATOM 669 C CA . PRO A 1 85 ? -3.507 1.356 19.048 1.00 98.62 85 PRO A CA 1
ATOM 670 C C . PRO A 1 85 ? -3.402 2.858 19.327 1.00 98.62 85 PRO A C 1
ATOM 672 O O . PRO A 1 85 ? -4.268 3.397 20.016 1.00 98.62 85 PRO A O 1
ATOM 675 N N . GLU A 1 86 ? -2.366 3.534 18.825 1.00 98.31 86 GLU A N 1
ATOM 676 C CA . GLU A 1 86 ? -2.137 4.965 19.049 1.00 98.31 86 GLU A CA 1
ATOM 677 C C . GLU A 1 86 ? -3.282 5.875 18.575 1.00 98.31 86 GLU A C 1
ATOM 679 O O . GLU A 1 86 ? -3.410 6.992 19.072 1.00 98.31 86 GLU A O 1
ATOM 684 N N . PHE A 1 87 ? -4.160 5.391 17.691 1.00 98.25 87 PHE A N 1
ATOM 685 C CA . PHE A 1 87 ? -5.347 6.128 17.242 1.00 98.25 87 PHE A CA 1
ATOM 686 C C . PHE A 1 87 ? -6.477 6.186 18.285 1.00 98.25 87 PHE A C 1
ATOM 688 O O . PHE A 1 87 ? -7.456 6.903 18.112 1.00 98.25 87 PHE A O 1
ATOM 695 N N . GLY A 1 88 ? -6.337 5.481 19.410 1.00 98.12 88 GLY A N 1
ATOM 696 C CA . GLY A 1 88 ? -7.095 5.750 20.634 1.00 98.12 88 GLY A CA 1
ATOM 697 C C . GLY A 1 88 ? -8.513 5.179 20.703 1.00 98.12 88 GLY A C 1
ATOM 698 O O . GLY A 1 88 ? -8.954 4.856 21.805 1.00 98.12 88 GLY A O 1
ATOM 699 N N . SER A 1 89 ? -9.210 4.980 19.581 1.00 98.62 89 SER A N 1
ATOM 700 C CA . SER A 1 89 ? -10.524 4.321 19.564 1.00 98.62 89 SER A CA 1
ATOM 701 C C . SER A 1 89 ? -10.758 3.476 18.312 1.00 98.62 89 SER A C 1
ATOM 703 O O . SER A 1 89 ? -10.042 3.595 17.317 1.00 98.62 89 SER A O 1
ATOM 705 N N . ARG A 1 90 ? -11.786 2.618 18.365 1.00 98.50 90 ARG A N 1
ATOM 706 C CA . ARG A 1 90 ? -12.239 1.845 17.202 1.00 98.50 90 ARG A CA 1
ATOM 707 C C . ARG A 1 90 ? -12.679 2.781 16.078 1.00 98.50 90 ARG A C 1
ATOM 709 O O . ARG A 1 90 ? -12.337 2.535 14.934 1.00 98.50 90 ARG A O 1
ATOM 716 N N . GLU A 1 91 ? -13.430 3.826 16.404 1.00 98.69 91 GLU A N 1
ATOM 717 C CA . GLU A 1 91 ? -13.996 4.766 15.435 1.00 98.69 91 GLU A CA 1
ATOM 718 C C . GLU A 1 91 ? -12.880 5.496 14.680 1.00 98.69 91 GLU A C 1
ATOM 720 O O . GLU A 1 91 ? -12.884 5.504 13.454 1.00 98.69 91 GLU A O 1
ATOM 725 N N . ALA A 1 92 ? -11.869 6.000 15.395 1.00 98.62 92 ALA A N 1
ATOM 726 C CA . ALA A 1 92 ? -10.693 6.612 14.776 1.00 98.62 92 ALA A CA 1
ATOM 727 C C . ALA A 1 92 ? -9.891 5.610 13.923 1.00 98.62 92 ALA A C 1
ATOM 729 O O . ALA A 1 92 ? -9.361 5.962 12.873 1.00 98.62 92 ALA A O 1
ATOM 730 N N . ALA A 1 93 ? -9.820 4.342 14.337 1.00 98.81 93 ALA A N 1
ATOM 731 C CA . ALA A 1 93 ? -9.189 3.299 13.534 1.00 98.81 93 ALA A CA 1
ATOM 732 C C . ALA A 1 93 ? -9.986 2.971 12.253 1.00 98.81 93 ALA A C 1
ATOM 734 O O . ALA A 1 93 ? -9.395 2.767 11.193 1.00 98.81 93 ALA A O 1
ATOM 735 N N . GLU A 1 94 ? -11.318 2.957 12.332 1.00 98.88 94 GLU A N 1
ATOM 736 C CA . GLU A 1 94 ? -12.234 2.686 11.214 1.00 98.88 94 GLU A CA 1
ATOM 737 C C . GLU A 1 94 ? -12.170 3.791 10.143 1.00 98.88 94 GLU A C 1
ATOM 739 O O . GLU A 1 94 ? -12.298 3.509 8.949 1.00 98.88 94 GLU A O 1
ATOM 744 N N . GLU A 1 95 ? -11.872 5.036 10.534 1.00 98.75 95 GLU A N 1
ATOM 745 C CA . GLU A 1 95 ? -11.603 6.133 9.594 1.00 98.75 95 GLU A CA 1
ATOM 746 C C . GLU A 1 95 ? -10.409 5.831 8.674 1.00 98.75 95 GLU A C 1
ATOM 748 O O . GLU A 1 95 ? -10.457 6.140 7.482 1.00 98.75 95 GLU A O 1
ATOM 753 N N . HIS A 1 96 ? -9.357 5.182 9.183 1.00 98.75 96 HIS A N 1
ATOM 754 C CA . HIS A 1 96 ? -8.209 4.789 8.362 1.00 98.75 96 HIS A CA 1
ATOM 755 C C . HIS A 1 96 ? -8.546 3.658 7.390 1.00 98.75 96 HIS A C 1
ATOM 757 O O . HIS A 1 96 ? -8.113 3.702 6.239 1.00 98.75 96 HIS A O 1
ATOM 763 N N . VAL A 1 97 ? -9.357 2.684 7.809 1.00 98.81 97 VAL A N 1
ATOM 764 C CA . VAL A 1 97 ? -9.847 1.627 6.910 1.00 98.81 97 VAL A CA 1
ATOM 765 C C . VAL A 1 97 ? -10.700 2.236 5.802 1.00 98.81 97 VAL A C 1
ATOM 767 O O . VAL A 1 97 ? -10.459 1.982 4.627 1.00 98.81 97 VAL A O 1
ATOM 770 N N . THR A 1 98 ? -11.637 3.113 6.164 1.00 98.56 98 THR A N 1
ATOM 771 C CA . THR A 1 98 ? -12.511 3.814 5.211 1.00 98.56 98 THR A CA 1
ATOM 772 C C . THR A 1 98 ? -11.717 4.655 4.215 1.00 98.56 98 THR A C 1
ATOM 774 O O . THR A 1 98 ? -12.118 4.784 3.062 1.00 98.56 98 THR A O 1
ATOM 777 N N . ARG A 1 99 ? -10.580 5.213 4.644 1.00 97.94 99 ARG A N 1
ATOM 778 C CA . ARG A 1 99 ? -9.711 6.023 3.791 1.00 97.94 99 ARG A CA 1
ATOM 779 C C . ARG A 1 99 ? -8.878 5.196 2.819 1.00 97.94 99 ARG A C 1
ATOM 781 O O . ARG A 1 99 ? -8.785 5.569 1.659 1.00 97.94 99 ARG A O 1
ATOM 788 N N . TYR A 1 100 ? -8.246 4.121 3.288 1.00 98.50 100 TYR A N 1
ATOM 789 C CA . TYR A 1 100 ? -7.224 3.416 2.507 1.00 98.50 100 TYR A CA 1
ATOM 790 C C . TYR A 1 100 ? -7.733 2.153 1.807 1.00 98.50 100 TYR A C 1
ATOM 792 O O . TYR A 1 100 ? -7.147 1.744 0.809 1.00 98.50 100 TYR A O 1
ATOM 800 N N . ALA A 1 101 ? -8.824 1.539 2.272 1.00 98.56 101 ALA A N 1
ATOM 801 C CA . ALA A 1 101 ? -9.361 0.340 1.633 1.00 98.56 101 ALA A CA 1
ATOM 802 C C . ALA A 1 101 ? -9.886 0.580 0.201 1.00 98.56 101 ALA A C 1
ATOM 804 O O . ALA A 1 101 ? -9.600 -0.261 -0.652 1.00 98.56 101 ALA A O 1
ATOM 805 N N . PRO A 1 102 ? -10.592 1.688 -0.117 1.00 98.25 102 PRO A N 1
ATOM 806 C CA . PRO A 1 102 ? -11.054 1.924 -1.484 1.00 98.25 102 PRO A CA 1
ATOM 807 C C . PRO A 1 102 ? -9.918 2.119 -2.506 1.00 98.25 102 PRO A C 1
ATOM 809 O O . PRO A 1 102 ? -9.963 1.406 -3.509 1.00 98.25 102 PRO A O 1
ATOM 812 N N . PRO A 1 103 ? -8.877 2.949 -2.262 1.00 97.88 103 PRO A N 1
ATOM 813 C CA . PRO A 1 103 ? -7.725 3.047 -3.168 1.00 97.88 103 PRO A CA 1
ATOM 814 C C . PRO A 1 103 ? -6.970 1.724 -3.330 1.00 97.88 103 PRO A C 1
ATOM 816 O O . PRO A 1 103 ? -6.622 1.323 -4.435 1.00 97.88 103 PRO A O 1
ATOM 819 N N . ILE A 1 104 ? -6.807 0.957 -2.247 1.00 98.38 104 ILE A N 1
ATOM 820 C CA . ILE A 1 104 ? -6.250 -0.402 -2.336 1.00 98.38 104 ILE A CA 1
ATOM 821 C C . ILE A 1 104 ? -7.134 -1.302 -3.215 1.00 98.38 104 ILE A C 1
ATOM 823 O O . ILE A 1 104 ? -6.627 -2.132 -3.964 1.00 98.38 104 ILE A O 1
ATOM 827 N N . GLY A 1 105 ? -8.455 -1.135 -3.167 1.00 98.25 105 GLY A N 1
ATOM 828 C CA . GLY A 1 105 ? -9.387 -1.858 -4.028 1.00 98.25 105 GLY A CA 1
ATOM 829 C C . GLY A 1 105 ? -9.313 -1.474 -5.508 1.00 98.25 105 GLY A C 1
ATOM 830 O O . GLY A 1 105 ? -9.765 -2.263 -6.333 1.00 98.25 105 GLY A O 1
ATOM 831 N N . GLN A 1 106 ? -8.738 -0.323 -5.868 1.00 97.75 106 GLN A N 1
ATOM 832 C CA . GLN A 1 106 ? -8.494 0.044 -7.272 1.00 97.75 106 GLN A CA 1
ATOM 833 C C . GLN A 1 106 ? -7.318 -0.738 -7.873 1.00 97.75 106 GLN A C 1
ATOM 835 O O . GLN A 1 106 ? -7.221 -0.895 -9.090 1.00 97.75 106 GLN A O 1
ATOM 840 N N . LEU A 1 107 ? -6.453 -1.311 -7.029 1.00 97.19 107 LEU A N 1
ATOM 841 C CA . LEU A 1 107 ? -5.406 -2.217 -7.479 1.00 97.19 107 LEU A CA 1
ATOM 842 C C . LEU A 1 107 ? -6.015 -3.481 -8.098 1.00 97.19 107 LEU A C 1
ATOM 844 O O . LEU A 1 107 ? -6.963 -4.081 -7.571 1.00 97.19 107 LEU A O 1
ATOM 848 N N . SER A 1 108 ? -5.404 -3.942 -9.191 1.00 95.88 108 SER A N 1
ATOM 849 C CA . SER A 1 108 ? -5.810 -5.184 -9.854 1.00 95.88 108 SER A CA 1
ATOM 850 C C . SER A 1 108 ? -5.768 -6.385 -8.899 1.00 95.88 108 SER A C 1
ATOM 852 O O . SER A 1 108 ? -4.960 -6.440 -7.968 1.00 95.88 108 SER A O 1
ATOM 854 N N . THR A 1 109 ? -6.575 -7.415 -9.167 1.00 97.31 109 THR A N 1
ATOM 855 C CA . THR A 1 109 ? -6.542 -8.673 -8.399 1.00 97.31 109 THR A CA 1
ATOM 856 C C . THR A 1 109 ? -5.130 -9.259 -8.319 1.00 97.31 109 THR A C 1
ATOM 858 O O . THR A 1 109 ? -4.728 -9.777 -7.283 1.00 97.31 109 THR A O 1
ATOM 861 N N . SER A 1 110 ? -4.336 -9.151 -9.392 1.00 96.38 110 SER A N 1
ATOM 862 C CA . SER A 1 110 ? -2.951 -9.637 -9.404 1.00 96.38 110 SER A CA 1
ATOM 863 C C . SER A 1 110 ? -2.031 -8.857 -8.464 1.00 96.38 110 SER A C 1
ATOM 865 O O . SER A 1 110 ? -1.119 -9.458 -7.907 1.00 96.38 110 SER A O 1
ATOM 867 N N . MET A 1 111 ? -2.281 -7.564 -8.253 1.00 96.44 111 MET A N 1
ATOM 868 C CA . MET A 1 111 ? -1.553 -6.737 -7.283 1.00 96.44 111 MET A CA 1
ATOM 869 C C . MET A 1 111 ? -1.973 -7.025 -5.839 1.00 96.44 111 MET A C 1
ATOM 871 O O . MET A 1 111 ? -1.159 -6.884 -4.931 1.00 96.44 111 MET A O 1
ATOM 875 N N . ARG A 1 112 ? -3.201 -7.506 -5.616 1.00 97.12 112 ARG A N 1
ATOM 876 C CA . ARG A 1 112 ? -3.704 -7.891 -4.286 1.00 97.12 112 ARG A CA 1
ATOM 877 C C . ARG A 1 112 ? -3.539 -9.375 -3.937 1.00 97.12 112 ARG A C 1
ATOM 879 O O . ARG A 1 112 ? -3.789 -9.742 -2.795 1.00 97.12 112 ARG A O 1
ATOM 886 N N . LYS A 1 113 ? -3.123 -10.235 -4.876 1.00 95.31 113 LYS A N 1
ATOM 887 C CA . LYS A 1 113 ? -3.194 -11.705 -4.724 1.00 95.31 113 LYS A CA 1
ATOM 888 C C . LYS A 1 113 ? -2.475 -12.260 -3.483 1.00 95.31 113 LYS A C 1
ATOM 890 O O . LYS A 1 113 ? -2.962 -13.226 -2.907 1.00 95.31 113 LYS A O 1
ATOM 895 N N . ASP A 1 114 ? -1.365 -11.643 -3.074 1.00 96.31 114 ASP A N 1
ATOM 896 C CA . ASP A 1 114 ? -0.578 -12.056 -1.905 1.00 96.31 114 ASP A CA 1
ATOM 897 C C . ASP A 1 114 ? -0.541 -10.958 -0.821 1.00 96.31 114 ASP A C 1
ATOM 899 O O . ASP A 1 114 ? 0.286 -11.008 0.089 1.00 96.31 114 ASP A O 1
ATOM 903 N N . MET A 1 115 ? -1.425 -9.957 -0.908 1.00 97.75 115 MET A N 1
ATOM 904 C CA . MET A 1 115 ? -1.591 -8.904 0.097 1.00 97.75 115 MET A CA 1
ATOM 905 C C . MET A 1 115 ? -2.584 -9.379 1.162 1.00 97.75 115 MET A C 1
ATOM 907 O O . MET A 1 115 ? -3.795 -9.257 1.003 1.00 97.75 115 MET A O 1
ATOM 911 N N . HIS A 1 116 ? -2.063 -9.947 2.244 1.00 98.38 116 HIS A N 1
ATOM 912 C CA . HIS A 1 116 ? -2.856 -10.490 3.346 1.00 98.38 116 HIS A CA 1
ATOM 913 C C . HIS A 1 116 ? -3.113 -9.468 4.450 1.00 98.38 116 HIS A C 1
ATOM 915 O O . HIS A 1 116 ? -4.132 -9.562 5.130 1.00 98.38 116 HIS A O 1
ATOM 921 N N . GLU A 1 117 ? -2.216 -8.499 4.634 1.00 98.75 117 GLU A N 1
ATOM 922 C CA . GLU A 1 117 ? -2.321 -7.516 5.710 1.00 98.75 117 GLU A CA 1
ATOM 923 C C . GLU A 1 117 ? -2.075 -6.084 5.213 1.00 98.75 117 GLU A C 1
ATOM 925 O O . GLU A 1 117 ? -1.363 -5.833 4.239 1.00 98.75 117 GLU A O 1
ATOM 930 N N . VAL A 1 118 ? -2.658 -5.116 5.915 1.00 98.88 118 VAL A N 1
ATOM 931 C CA . VAL A 1 118 ? -2.374 -3.690 5.734 1.00 98.88 118 VAL A CA 1
ATOM 932 C C . VAL A 1 118 ? -2.098 -3.077 7.099 1.00 98.88 118 VAL A C 1
ATOM 934 O O . VAL A 1 118 ? -2.969 -3.050 7.968 1.00 98.88 118 VAL A O 1
ATOM 937 N N . TRP A 1 119 ? -0.880 -2.589 7.310 1.00 98.88 119 TRP A N 1
ATOM 938 C CA . TRP A 1 119 ? -0.438 -2.010 8.575 1.00 98.88 119 TRP A CA 1
ATOM 939 C C . TRP A 1 119 ? -0.526 -0.493 8.521 1.00 98.88 119 TRP A C 1
ATOM 941 O O . TRP A 1 119 ? 0.175 0.149 7.737 1.00 98.88 119 TRP A O 1
ATOM 951 N N . ILE A 1 120 ? -1.340 0.092 9.400 1.00 98.88 120 ILE A N 1
ATOM 952 C CA . ILE A 1 120 ? -1.489 1.545 9.495 1.00 98.88 120 ILE A CA 1
ATOM 953 C C . ILE A 1 120 ? -0.878 2.041 10.803 1.00 98.88 120 ILE A C 1
ATOM 955 O O . ILE A 1 120 ? -1.354 1.718 11.895 1.00 98.88 120 ILE A O 1
ATOM 959 N N . ASN A 1 121 ? 0.161 2.862 10.676 1.00 98.81 121 ASN A N 1
ATOM 960 C CA . ASN A 1 121 ? 0.860 3.530 11.771 1.00 98.81 121 ASN A CA 1
ATOM 961 C C . ASN A 1 121 ? 0.689 5.052 11.678 1.00 98.81 121 ASN A C 1
ATOM 963 O O . ASN A 1 121 ? 0.466 5.607 10.609 1.00 98.81 121 ASN A O 1
ATOM 967 N N . GLY A 1 122 ? 0.825 5.768 12.785 1.00 98.62 122 GLY A N 1
ATOM 968 C CA . GLY A 1 122 ? 0.873 7.227 12.794 1.00 98.62 122 GLY A CA 1
ATOM 969 C C . GLY A 1 122 ? 2.213 7.767 12.285 1.00 98.62 122 GLY A C 1
ATOM 970 O O . GLY A 1 122 ? 3.239 7.107 12.392 1.00 98.62 122 GLY A O 1
ATOM 971 N N . GLY A 1 123 ? 2.261 9.013 11.814 1.00 98.44 123 GLY A N 1
ATOM 972 C CA . GLY A 1 123 ? 3.519 9.720 11.515 1.00 98.44 123 GLY A CA 1
ATOM 973 C C . GLY A 1 123 ? 3.899 9.763 10.033 1.00 98.44 123 GLY A C 1
ATOM 974 O O . GLY A 1 123 ? 3.097 9.425 9.173 1.00 98.44 123 GLY A O 1
ATOM 975 N N . ALA A 1 124 ? 5.102 10.262 9.731 1.00 98.44 124 ALA A N 1
ATOM 976 C CA . ALA A 1 124 ? 5.500 10.693 8.380 1.00 98.44 124 ALA A CA 1
ATOM 977 C C . ALA A 1 124 ? 6.563 9.807 7.705 1.00 98.44 124 ALA A C 1
ATOM 979 O O . ALA A 1 124 ? 7.190 10.231 6.733 1.00 98.44 124 ALA A O 1
ATOM 980 N N . ALA A 1 125 ? 6.826 8.614 8.244 1.00 98.50 125 ALA A N 1
ATOM 981 C CA . ALA A 1 125 ? 7.751 7.683 7.607 1.00 98.50 125 ALA A CA 1
ATOM 982 C C . ALA A 1 125 ? 7.162 7.149 6.286 1.00 98.50 125 ALA A C 1
ATOM 984 O O . ALA A 1 125 ? 5.950 7.147 6.111 1.00 98.50 125 ALA A O 1
ATOM 985 N N . ALA A 1 126 ? 8.021 6.745 5.349 1.00 97.94 126 ALA A N 1
ATOM 986 C CA . ALA A 1 126 ? 7.585 6.298 4.024 1.00 97.94 126 ALA A CA 1
ATOM 987 C C . ALA A 1 126 ? 6.718 5.028 4.071 1.00 97.94 126 ALA A C 1
ATOM 989 O O . ALA A 1 126 ? 6.764 4.282 5.048 1.00 97.94 126 ALA A O 1
ATOM 990 N N . ALA A 1 127 ? 5.983 4.757 2.996 1.00 98.12 127 ALA A N 1
ATOM 991 C CA . ALA A 1 127 ? 5.281 3.492 2.821 1.00 98.12 127 ALA A CA 1
ATOM 992 C C . ALA A 1 127 ? 6.254 2.296 2.691 1.00 98.12 127 ALA A C 1
ATOM 994 O O . ALA A 1 127 ? 7.486 2.433 2.750 1.00 98.12 127 ALA A O 1
ATOM 995 N N . GLY A 1 128 ? 5.718 1.082 2.636 1.00 97.94 128 GLY A N 1
ATOM 996 C CA . GLY A 1 128 ? 6.505 -0.113 2.348 1.00 97.94 128 GLY A CA 1
ATOM 997 C C . GLY A 1 128 ? 5.645 -1.308 1.965 1.00 97.94 128 GLY A C 1
ATOM 998 O O . GLY A 1 128 ? 4.541 -1.456 2.473 1.00 97.94 128 GLY A O 1
ATOM 999 N N . GLY A 1 129 ? 6.187 -2.180 1.128 1.00 97.31 129 GLY A N 1
ATOM 1000 C CA . GLY A 1 129 ? 5.582 -3.434 0.708 1.00 97.31 129 GLY A CA 1
ATOM 1001 C C . GLY A 1 129 ? 6.468 -4.636 1.022 1.00 97.31 129 GLY A C 1
ATOM 1002 O O . GLY A 1 129 ? 7.679 -4.515 1.237 1.00 97.31 129 GLY A O 1
ATOM 1003 N N . GLY A 1 130 ? 5.853 -5.817 1.053 1.00 95.00 130 GLY A N 1
ATOM 1004 C CA . GLY A 1 130 ? 6.511 -7.091 1.352 1.00 95.00 130 GLY A CA 1
ATOM 1005 C C . GLY A 1 130 ? 5.992 -7.752 2.632 1.00 95.00 130 GLY A C 1
ATOM 1006 O O . GLY A 1 130 ? 5.177 -7.196 3.358 1.00 95.00 130 GLY A O 1
ATOM 1007 N N . ASN A 1 131 ? 6.441 -8.981 2.913 1.00 95.94 131 ASN A N 1
ATOM 1008 C CA . ASN A 1 131 ? 5.860 -9.838 3.966 1.00 95.94 131 ASN A CA 1
ATOM 1009 C C . ASN A 1 131 ? 4.333 -9.965 3.847 1.00 95.94 131 ASN A C 1
ATOM 1011 O O . ASN A 1 131 ? 3.623 -9.895 4.848 1.00 95.94 131 ASN A O 1
ATOM 1015 N N . ASN A 1 132 ? 3.835 -10.089 2.614 1.00 97.62 132 ASN A N 1
ATOM 1016 C CA . ASN A 1 132 ? 2.404 -10.155 2.328 1.00 97.62 132 ASN A CA 1
ATOM 1017 C C . ASN A 1 132 ? 1.610 -8.942 2.850 1.00 97.62 132 ASN A C 1
ATOM 1019 O O . ASN A 1 132 ? 0.424 -9.068 3.146 1.00 97.62 132 ASN A O 1
ATOM 1023 N N . SER A 1 133 ? 2.266 -7.784 2.997 1.00 98.25 133 SER A N 1
ATOM 1024 C CA . SER A 1 133 ? 1.696 -6.621 3.668 1.00 98.25 133 SER A CA 1
ATOM 1025 C C . SER A 1 133 ? 2.025 -5.305 2.972 1.00 98.25 133 SER A C 1
ATOM 1027 O O . SER A 1 133 ? 3.143 -5.112 2.495 1.00 98.25 133 SER A O 1
ATOM 1029 N N . ILE A 1 134 ? 1.077 -4.367 3.008 1.00 98.69 134 ILE A N 1
ATOM 1030 C CA . ILE A 1 134 ? 1.339 -2.945 2.744 1.00 98.69 134 ILE A CA 1
ATOM 1031 C C . ILE A 1 134 ? 1.428 -2.202 4.080 1.00 98.69 134 ILE A C 1
ATOM 1033 O O . ILE A 1 134 ? 0.573 -2.349 4.948 1.00 98.69 134 ILE A O 1
ATOM 1037 N N . LEU A 1 135 ? 2.453 -1.374 4.242 1.00 98.75 135 LEU A N 1
ATOM 1038 C CA . LEU A 1 135 ? 2.693 -0.505 5.386 1.00 98.75 135 LEU A CA 1
ATOM 1039 C C . LEU A 1 135 ? 2.475 0.953 4.985 1.00 98.75 135 LEU A C 1
ATOM 1041 O O . LEU A 1 135 ? 3.140 1.455 4.082 1.00 98.75 135 LEU A O 1
ATOM 1045 N N . LEU A 1 136 ? 1.623 1.658 5.726 1.00 98.69 136 LEU A N 1
ATOM 1046 C CA . LEU A 1 136 ? 1.429 3.098 5.594 1.00 98.69 136 LEU A CA 1
ATOM 1047 C C . LEU A 1 136 ? 1.605 3.803 6.936 1.00 98.69 136 LEU A C 1
ATOM 1049 O O . LEU A 1 136 ? 1.069 3.378 7.964 1.00 98.69 136 LEU A O 1
ATOM 1053 N N . HIS A 1 137 ? 2.291 4.946 6.903 1.00 98.81 137 HIS A N 1
ATOM 1054 C CA . HIS A 1 137 ? 2.237 5.924 7.983 1.00 98.81 137 HIS A CA 1
ATOM 1055 C C . HIS A 1 137 ? 1.323 7.085 7.596 1.00 98.81 137 HIS A C 1
ATOM 1057 O O . HIS A 1 137 ? 1.415 7.614 6.490 1.00 98.81 137 HIS A O 1
ATOM 1063 N N . THR A 1 138 ? 0.425 7.490 8.492 1.00 98.50 138 THR A N 1
ATOM 1064 C CA . THR A 1 138 ? -0.723 8.335 8.131 1.00 98.50 138 THR A CA 1
ATOM 1065 C C . THR A 1 138 ? -0.358 9.716 7.607 1.00 98.50 138 THR A C 1
ATOM 1067 O O . THR A 1 138 ? -0.979 10.154 6.651 1.00 98.50 138 THR A O 1
ATOM 1070 N N . VAL A 1 139 ? 0.662 10.389 8.146 1.00 98.50 139 VAL A N 1
ATOM 1071 C CA . VAL A 1 139 ? 1.082 11.713 7.643 1.00 98.50 139 VAL A CA 1
ATOM 1072 C C . VAL A 1 139 ? 1.718 11.589 6.255 1.00 98.50 139 VAL A C 1
ATOM 1074 O O . VAL A 1 139 ? 1.572 12.486 5.430 1.00 98.50 139 VAL A O 1
ATOM 1077 N N . TYR A 1 140 ? 2.410 10.479 5.977 1.00 98.50 140 TYR A N 1
ATOM 1078 C CA . TYR A 1 140 ? 2.943 10.200 4.642 1.00 98.50 140 TYR A CA 1
ATOM 1079 C C . TYR A 1 140 ? 1.808 9.912 3.653 1.00 98.50 140 TYR A C 1
ATOM 1081 O O . TYR A 1 140 ? 1.737 10.555 2.609 1.00 98.50 140 TYR A O 1
ATOM 1089 N N . GLY A 1 141 ? 0.886 9.013 4.016 1.00 97.69 141 GLY A N 1
ATOM 1090 C CA . GLY A 1 141 ? -0.279 8.674 3.198 1.00 97.69 141 GLY A CA 1
ATOM 1091 C C . GLY A 1 141 ? -1.183 9.876 2.918 1.00 97.69 141 GLY A C 1
ATOM 1092 O O . GLY A 1 141 ? -1.568 10.091 1.779 1.00 97.69 141 GLY A O 1
ATOM 1093 N N . GLU A 1 142 ? -1.465 10.712 3.921 1.00 97.50 142 GLU A N 1
ATOM 1094 C CA . GLU A 1 142 ? -2.280 11.925 3.760 1.00 97.50 142 GLU A CA 1
ATOM 1095 C C . GLU A 1 142 ? -1.625 12.957 2.842 1.00 97.50 142 GLU A C 1
ATOM 1097 O O . GLU A 1 142 ? -2.318 13.580 2.040 1.00 97.50 142 GLU A O 1
ATOM 1102 N N . ARG A 1 143 ? -0.300 13.129 2.928 1.00 97.94 143 ARG A N 1
ATOM 1103 C CA . ARG A 1 143 ? 0.428 14.008 2.009 1.00 97.94 143 ARG A CA 1
ATOM 1104 C C . ARG A 1 143 ? 0.286 13.520 0.571 1.00 97.94 143 ARG A C 1
ATOM 1106 O O . ARG A 1 143 ? -0.062 14.310 -0.293 1.00 97.94 143 ARG A O 1
ATOM 1113 N N . HIS A 1 144 ? 0.522 12.235 0.325 1.00 96.62 144 HIS A N 1
ATOM 1114 C CA . HIS A 1 144 ? 0.474 11.702 -1.037 1.00 96.62 144 HIS A CA 1
ATOM 1115 C C . HIS A 1 144 ? -0.946 11.584 -1.578 1.00 96.62 144 HIS A C 1
ATOM 1117 O O . HIS A 1 144 ? -1.143 11.811 -2.761 1.00 96.62 144 HIS A O 1
ATOM 1123 N N . LEU A 1 145 ? -1.946 11.384 -0.720 1.00 94.94 145 LEU A N 1
ATOM 1124 C CA . LEU A 1 145 ? -3.346 11.543 -1.107 1.00 94.94 145 LEU A CA 1
ATOM 1125 C C . LEU A 1 145 ? -3.650 12.983 -1.547 1.00 94.94 145 LEU A C 1
ATOM 1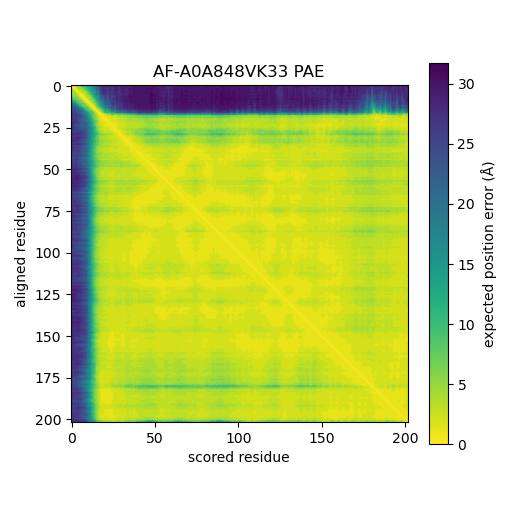127 O O . LEU A 1 145 ? -4.333 13.193 -2.540 1.00 94.94 145 LEU A O 1
ATOM 1131 N N . ALA A 1 146 ? -3.148 13.984 -0.818 1.00 94.88 146 ALA A N 1
ATOM 1132 C CA . ALA A 1 146 ? -3.357 15.390 -1.165 1.00 94.88 146 ALA A CA 1
ATOM 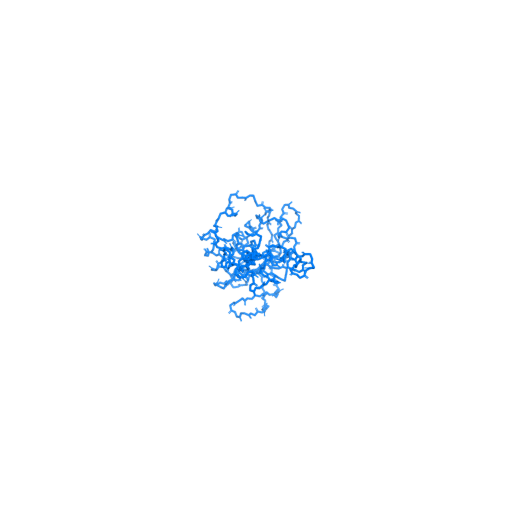1133 C C . ALA A 1 146 ? -2.608 15.810 -2.441 1.00 94.88 146 ALA A C 1
ATOM 1135 O O . ALA A 1 146 ? -3.100 16.666 -3.176 1.00 94.88 146 ALA A O 1
ATOM 1136 N N . ASP A 1 147 ? -1.445 15.208 -2.692 1.00 94.62 147 ASP A N 1
ATOM 1137 C CA . ASP A 1 147 ? -0.623 15.462 -3.876 1.00 94.62 147 ASP A CA 1
ATOM 1138 C C . ASP A 1 147 ? -1.069 14.639 -5.106 1.00 94.62 147 ASP A C 1
ATOM 1140 O O . ASP A 1 147 ? -0.569 14.892 -6.199 1.00 94.62 147 ASP A O 1
ATOM 1144 N N . GLY A 1 148 ? -2.008 13.694 -4.942 1.00 94.44 148 GLY A N 1
ATOM 1145 C CA . GLY A 1 148 ? -2.537 12.840 -6.014 1.00 94.44 148 GLY A CA 1
ATOM 1146 C C . GLY A 1 148 ? -1.671 11.626 -6.366 1.00 94.44 148 GLY A C 1
ATOM 1147 O O . GLY A 1 148 ? -1.770 11.136 -7.470 1.00 94.44 148 GLY A O 1
ATOM 1148 N N . PHE A 1 149 ? -0.804 11.166 -5.462 1.00 96.44 149 PHE A N 1
ATOM 1149 C CA . PHE A 1 149 ? 0.132 10.057 -5.701 1.00 96.44 149 PHE A CA 1
ATOM 1150 C C . PHE A 1 149 ? -0.081 8.852 -4.769 1.00 96.44 149 PHE A C 1
ATOM 1152 O O . PHE A 1 149 ? 0.820 8.024 -4.596 1.00 96.44 149 PHE A O 1
ATOM 1159 N N . LEU A 1 150 ? -1.194 8.790 -4.028 1.00 97.06 150 LEU A N 1
ATOM 1160 C CA . LEU A 1 150 ? -1.391 7.694 -3.075 1.00 97.06 150 LEU A CA 1
ATOM 1161 C C . LEU A 1 150 ? -1.506 6.361 -3.820 1.00 97.06 150 LEU A C 1
ATOM 1163 O O . LEU A 1 150 ? -0.921 5.368 -3.394 1.00 97.06 150 LEU A O 1
ATOM 1167 N N . GLU A 1 151 ? -2.253 6.346 -4.909 1.00 96.75 151 GLU A N 1
ATOM 1168 C CA . GLU A 1 151 ? -2.538 5.178 -5.717 1.00 96.75 151 GLU A CA 1
ATOM 1169 C C . GLU A 1 151 ? -1.261 4.631 -6.378 1.00 96.75 151 GLU A C 1
ATOM 1171 O O . GLU A 1 151 ? -1.007 3.428 -6.298 1.00 96.75 151 GLU A O 1
ATOM 1176 N N . GLU A 1 152 ? -0.386 5.491 -6.904 1.00 97.00 152 GLU A N 1
ATOM 1177 C CA . GLU A 1 152 ? 0.913 5.111 -7.475 1.00 97.00 152 GLU A CA 1
ATOM 1178 C C . GLU A 1 152 ? 1.844 4.521 -6.408 1.00 97.00 152 GLU A C 1
ATOM 1180 O O . GLU A 1 152 ? 2.498 3.499 -6.633 1.00 97.00 152 GLU A O 1
ATOM 1185 N N . VAL A 1 153 ? 1.858 5.104 -5.202 1.00 97.62 153 VAL A N 1
ATOM 1186 C CA . VAL A 1 153 ? 2.569 4.515 -4.056 1.00 97.62 153 VAL A CA 1
ATOM 1187 C C . VAL A 1 153 ? 2.017 3.121 -3.756 1.00 97.62 153 VAL A C 1
ATOM 1189 O O . VAL A 1 153 ? 2.785 2.180 -3.570 1.00 97.62 153 VAL A O 1
ATOM 1192 N N . LEU A 1 154 ? 0.694 2.953 -3.722 1.00 98.00 154 LEU A N 1
ATOM 1193 C CA . LEU A 1 154 ? 0.071 1.662 -3.433 1.00 98.00 154 LEU A CA 1
ATOM 1194 C C . LEU A 1 154 ? 0.390 0.607 -4.499 1.00 98.00 154 LEU A C 1
ATOM 1196 O O . LEU A 1 154 ? 0.655 -0.538 -4.134 1.00 98.00 154 LEU A O 1
ATOM 1200 N N . VAL A 1 155 ? 0.415 0.973 -5.784 1.00 97.69 155 VAL A N 1
ATOM 1201 C CA . VAL A 1 155 ? 0.844 0.083 -6.877 1.00 97.69 155 VAL A CA 1
ATOM 1202 C C . VAL A 1 155 ? 2.278 -0.389 -6.658 1.00 97.69 155 VAL A C 1
ATOM 1204 O O . VAL A 1 155 ? 2.537 -1.594 -6.716 1.00 97.69 155 VAL A O 1
ATOM 1207 N N . HIS A 1 156 ? 3.189 0.536 -6.353 1.00 98.06 156 HIS A N 1
ATOM 1208 C CA . HIS A 1 156 ? 4.594 0.220 -6.107 1.00 98.06 156 HIS A CA 1
ATOM 1209 C C . HIS A 1 156 ? 4.750 -0.770 -4.939 1.00 98.06 156 HIS A C 1
ATOM 1211 O O . HIS A 1 156 ? 5.351 -1.838 -5.088 1.00 98.06 156 HIS A O 1
ATOM 1217 N N . GLU A 1 157 ? 4.124 -0.492 -3.791 1.00 98.38 157 GLU A N 1
ATOM 1218 C CA . GLU A 1 157 ? 4.221 -1.372 -2.619 1.00 98.38 157 GLU A CA 1
ATOM 1219 C C . GLU A 1 157 ? 3.496 -2.722 -2.819 1.00 98.38 157 GLU A C 1
ATOM 1221 O O . GLU A 1 157 ? 3.921 -3.764 -2.301 1.00 98.38 157 GLU A O 1
ATOM 1226 N N . ALA A 1 158 ? 2.421 -2.751 -3.611 1.00 97.75 158 ALA A N 1
ATOM 1227 C CA . ALA A 1 158 ? 1.761 -3.989 -4.019 1.00 97.75 158 ALA A CA 1
ATOM 1228 C C . ALA A 1 158 ? 2.635 -4.825 -4.970 1.00 97.75 158 ALA A C 1
ATOM 1230 O O . ALA A 1 158 ? 2.599 -6.057 -4.908 1.00 97.75 158 ALA A O 1
ATOM 1231 N N . GLY A 1 159 ? 3.473 -4.169 -5.781 1.00 97.81 159 GLY A N 1
ATOM 1232 C CA . GLY A 1 159 ? 4.552 -4.771 -6.565 1.00 97.81 159 GLY A CA 1
ATOM 1233 C C . GLY A 1 159 ? 5.433 -5.681 -5.710 1.00 97.81 159 GLY A C 1
ATOM 1234 O O . GLY A 1 159 ? 5.517 -6.893 -5.942 1.00 97.81 159 GLY A O 1
ATOM 1235 N N . HIS A 1 160 ? 5.990 -5.115 -4.637 1.00 98.12 160 HIS A N 1
ATOM 1236 C CA . HIS A 1 160 ? 6.806 -5.867 -3.681 1.00 98.12 160 HIS A CA 1
ATOM 1237 C C . HIS A 1 160 ? 6.049 -7.004 -2.999 1.00 98.12 160 HIS A C 1
ATOM 1239 O O . HIS A 1 160 ? 6.604 -8.064 -2.703 1.00 98.12 160 HIS A O 1
ATOM 1245 N N . THR A 1 161 ? 4.771 -6.779 -2.717 1.00 97.00 161 THR A N 1
ATOM 1246 C CA . THR A 1 161 ? 3.959 -7.720 -1.949 1.00 97.00 161 THR A CA 1
ATOM 1247 C C . THR A 1 161 ? 3.575 -8.946 -2.774 1.00 97.00 161 THR A C 1
ATOM 1249 O O . THR A 1 161 ? 3.710 -10.072 -2.298 1.00 97.00 161 THR A O 1
ATOM 1252 N N . SER A 1 162 ? 3.140 -8.732 -4.015 1.00 97.19 162 SER A N 1
ATOM 1253 C CA . SER A 1 162 ? 2.512 -9.763 -4.843 1.00 97.19 162 SER A CA 1
ATOM 1254 C C . SER A 1 162 ? 3.416 -10.342 -5.928 1.00 97.19 162 SER A C 1
ATOM 1256 O O . SER A 1 162 ? 3.119 -11.406 -6.474 1.00 97.19 162 SER A O 1
ATOM 1258 N N . PHE A 1 163 ? 4.526 -9.696 -6.278 1.00 97.50 163 PHE A N 1
ATOM 1259 C CA . PHE A 1 163 ? 5.329 -10.141 -7.419 1.00 97.50 163 PHE A CA 1
ATOM 1260 C C . PHE A 1 163 ? 6.768 -10.500 -7.053 1.00 97.50 163 PHE A C 1
ATOM 1262 O O . PHE A 1 163 ? 7.285 -11.478 -7.598 1.00 97.50 163 PHE A O 1
ATOM 1269 N N . ASP A 1 164 ? 7.399 -9.809 -6.101 1.00 96.50 164 ASP A N 1
ATOM 1270 C CA . ASP A 1 164 ? 8.834 -9.987 -5.837 1.00 96.50 164 ASP A CA 1
ATOM 1271 C C . ASP A 1 164 ? 9.220 -11.418 -5.462 1.00 96.50 164 ASP A C 1
ATOM 1273 O O . ASP A 1 164 ? 10.176 -11.971 -6.012 1.00 96.50 164 ASP A O 1
ATOM 1277 N N . ALA A 1 165 ? 8.468 -12.043 -4.549 1.00 95.50 165 ALA A N 1
ATOM 1278 C CA . ALA A 1 165 ? 8.777 -13.387 -4.059 1.00 95.50 165 ALA A CA 1
ATOM 1279 C C . ALA A 1 165 ? 8.809 -14.430 -5.188 1.00 95.50 165 ALA A C 1
ATOM 1281 O O . ALA A 1 165 ? 9.613 -15.364 -5.151 1.00 95.50 165 ALA A O 1
ATOM 1282 N N . GLN A 1 166 ? 7.949 -14.259 -6.193 1.00 95.69 166 GLN A N 1
ATOM 1283 C CA . GLN A 1 166 ? 7.839 -15.171 -7.323 1.00 95.69 166 GLN A CA 1
ATOM 1284 C C . GLN A 1 166 ? 8.799 -14.802 -8.460 1.00 95.69 166 GLN A C 1
ATOM 1286 O O . GLN A 1 166 ? 9.415 -15.690 -9.051 1.00 95.69 166 GLN A O 1
ATOM 1291 N N . TYR A 1 167 ? 8.913 -13.513 -8.786 1.00 96.88 167 TYR A N 1
ATOM 1292 C CA . TYR A 1 167 ? 9.466 -13.079 -10.067 1.00 96.88 167 TYR A CA 1
ATOM 1293 C C . TYR A 1 167 ? 10.806 -12.358 -9.965 1.00 96.88 167 TYR A C 1
ATOM 1295 O O . TYR A 1 167 ? 11.642 -12.604 -10.833 1.00 96.88 167 TYR A O 1
ATOM 1303 N N . ALA A 1 168 ? 11.071 -11.565 -8.919 1.00 96.12 168 ALA A N 1
ATOM 1304 C CA . ALA A 1 168 ? 12.215 -10.636 -8.888 1.00 96.12 168 ALA A CA 1
ATOM 1305 C C . ALA A 1 168 ? 13.583 -11.314 -9.059 1.00 96.12 168 ALA A C 1
ATOM 1307 O O . ALA A 1 168 ? 14.552 -10.681 -9.461 1.00 96.12 168 ALA A O 1
ATOM 1308 N N . ARG A 1 169 ? 13.683 -12.612 -8.744 1.00 97.31 169 ARG A N 1
ATOM 1309 C CA . ARG A 1 169 ? 14.898 -13.426 -8.941 1.00 97.31 169 ARG A CA 1
ATOM 1310 C C . ARG A 1 169 ? 14.684 -14.640 -9.846 1.00 97.31 169 ARG A C 1
ATOM 1312 O O . ARG A 1 169 ? 15.518 -15.545 -9.867 1.00 97.31 169 ARG A O 1
ATOM 1319 N N . SER A 1 170 ? 13.559 -14.700 -10.551 1.00 98.00 170 SER A N 1
ATOM 1320 C CA . SER A 1 170 ? 13.278 -15.778 -11.498 1.00 98.00 170 SER A CA 1
ATOM 1321 C C . SER A 1 170 ? 14.194 -15.672 -12.719 1.00 98.00 170 SER A C 1
ATOM 1323 O O . SER A 1 170 ? 14.588 -14.578 -13.123 1.00 98.00 170 SER A O 1
ATOM 1325 N N . ALA A 1 171 ? 14.537 -16.814 -13.321 1.00 98.31 171 ALA A N 1
ATOM 1326 C CA . ALA A 1 171 ? 15.371 -16.830 -14.521 1.00 98.31 171 ALA A CA 1
ATOM 1327 C C . ALA A 1 171 ? 14.714 -16.069 -15.684 1.00 98.31 171 ALA A C 1
ATOM 1329 O O . ALA A 1 171 ? 15.414 -15.390 -16.430 1.00 98.31 171 ALA A O 1
ATOM 1330 N N . ASP A 1 172 ? 13.387 -16.148 -15.796 1.00 97.94 172 ASP A N 1
ATOM 1331 C CA . ASP A 1 172 ? 12.629 -15.494 -16.861 1.00 97.94 172 ASP A CA 1
ATOM 1332 C C . ASP A 1 172 ? 12.603 -13.968 -16.691 1.00 97.94 172 ASP A C 1
ATOM 1334 O O . ASP A 1 172 ? 12.819 -13.255 -17.668 1.00 97.94 172 ASP A O 1
ATOM 1338 N N . TRP A 1 173 ? 12.433 -13.455 -15.464 1.00 97.19 173 TRP A N 1
ATOM 1339 C CA . TRP A 1 173 ? 12.516 -12.009 -15.208 1.00 97.19 173 TRP A CA 1
ATOM 1340 C C . TRP A 1 173 ? 13.923 -11.473 -15.470 1.00 97.19 173 TRP A C 1
ATOM 1342 O O . TRP A 1 173 ? 14.087 -10.492 -16.182 1.00 97.19 173 TRP A O 1
ATOM 1352 N N . ILE A 1 174 ? 14.957 -12.170 -14.990 1.00 97.25 174 ILE A N 1
ATOM 1353 C CA . ILE A 1 174 ? 16.352 -11.788 -15.250 1.00 97.25 174 ILE A CA 1
ATOM 1354 C C . ILE A 1 174 ? 16.652 -11.815 -16.756 1.00 97.25 174 ILE A C 1
ATOM 1356 O O . ILE A 1 174 ? 17.401 -10.979 -17.262 1.00 97.25 174 ILE A O 1
ATOM 1360 N N . ALA A 1 175 ? 16.091 -12.772 -17.497 1.00 97.56 175 ALA A N 1
ATOM 1361 C CA . ALA A 1 175 ? 16.230 -12.811 -18.947 1.00 97.56 175 ALA A CA 1
ATOM 1362 C C . ALA A 1 175 ? 15.536 -11.616 -19.622 1.00 97.56 175 ALA A C 1
ATOM 1364 O O . ALA A 1 175 ? 16.130 -11.046 -20.535 1.00 97.56 175 ALA A O 1
ATOM 1365 N N . ALA A 1 176 ? 14.345 -11.218 -19.159 1.00 96.00 176 ALA A N 1
ATOM 1366 C CA . ALA A 1 176 ? 13.649 -10.018 -19.629 1.00 96.00 176 ALA A CA 1
ATOM 1367 C C . ALA A 1 176 ? 14.458 -8.741 -19.342 1.00 96.00 176 ALA A C 1
ATOM 1369 O O . ALA A 1 176 ? 14.803 -8.040 -20.287 1.00 96.00 176 ALA A O 1
ATOM 1370 N N . GLN A 1 177 ? 14.913 -8.540 -18.099 1.00 94.19 177 GLN A N 1
ATOM 1371 C CA . GLN A 1 177 ? 15.776 -7.413 -17.705 1.00 94.19 177 GLN A CA 1
ATOM 1372 C C . GLN A 1 177 ? 17.005 -7.266 -18.618 1.00 94.19 177 GLN A C 1
ATOM 1374 O O . GLN A 1 177 ? 17.349 -6.178 -19.071 1.00 94.19 177 GLN A O 1
ATOM 1379 N N . ASN A 1 178 ? 17.685 -8.380 -18.918 1.00 94.31 178 ASN A N 1
ATOM 1380 C CA . ASN A 1 178 ? 18.848 -8.365 -19.810 1.00 94.31 178 ASN A CA 1
ATOM 1381 C C . ASN A 1 178 ? 18.477 -8.098 -21.279 1.00 94.31 178 ASN A C 1
ATOM 1383 O O . ASN A 1 178 ? 19.319 -7.613 -22.037 1.00 94.31 178 ASN A O 1
ATOM 1387 N N . ALA A 1 179 ? 17.265 -8.465 -21.701 1.00 95.94 179 ALA A N 1
ATOM 1388 C CA . ALA A 1 179 ? 16.782 -8.283 -23.066 1.00 95.94 179 ALA A CA 1
ATOM 1389 C C . ALA A 1 179 ? 16.287 -6.854 -23.336 1.00 95.94 179 ALA A C 1
ATOM 1391 O O . ALA A 1 179 ? 16.449 -6.385 -24.464 1.00 95.94 179 ALA A O 1
ATOM 1392 N N . ASP A 1 180 ? 15.747 -6.167 -22.326 1.00 94.06 180 ASP A N 1
ATOM 1393 C CA . ASP A 1 180 ? 15.291 -4.773 -22.425 1.00 94.06 180 ASP A CA 1
ATOM 1394 C C . ASP A 1 180 ? 16.451 -3.817 -22.737 1.00 94.06 180 ASP A C 1
ATOM 1396 O O . ASP A 1 180 ? 16.293 -2.828 -23.454 1.00 94.06 180 ASP A O 1
ATOM 1400 N N . GLY A 1 181 ? 17.654 -4.150 -22.257 1.00 90.31 181 GLY A N 1
ATOM 1401 C CA . GLY A 1 181 ? 18.887 -3.412 -22.533 1.00 90.31 181 GLY A CA 1
ATOM 1402 C C . GLY A 1 181 ? 19.036 -2.103 -21.752 1.00 90.31 181 GLY A C 1
ATOM 1403 O O . GLY A 1 181 ? 20.115 -1.515 -21.794 1.00 90.31 181 GLY A O 1
ATOM 1404 N N . GLU A 1 182 ? 17.998 -1.678 -21.028 1.00 93.25 182 GLU A N 1
ATOM 1405 C CA . GLU A 1 182 ? 17.984 -0.526 -20.126 1.00 93.25 182 GLU A CA 1
ATOM 1406 C C . GLU A 1 182 ? 16.907 -0.708 -19.046 1.00 93.25 182 GLU A C 1
ATOM 1408 O O . GLU A 1 182 ? 15.882 -1.337 -19.301 1.00 93.25 182 GLU A O 1
ATOM 1413 N N . PHE A 1 183 ? 17.124 -0.147 -17.854 1.00 95.94 183 PHE A N 1
ATOM 1414 C CA . PHE A 1 183 ? 16.107 -0.125 -16.795 1.00 95.94 183 PHE A CA 1
ATOM 1415 C C . PHE A 1 183 ? 15.161 1.066 -16.973 1.00 95.94 183 PHE A C 1
ATOM 1417 O O . PHE A 1 183 ? 15.553 2.103 -17.509 1.00 95.94 183 PHE A O 1
ATOM 1424 N N . ILE A 1 184 ? 13.932 0.968 -16.457 1.00 96.06 184 ILE A N 1
ATOM 1425 C CA . ILE A 1 184 ? 12.979 2.088 -16.506 1.00 96.06 184 ILE A CA 1
ATOM 1426 C C . ILE A 1 184 ? 13.434 3.277 -15.645 1.00 96.06 184 ILE A C 1
ATOM 1428 O O . ILE A 1 184 ? 13.257 4.434 -16.028 1.00 96.06 184 ILE A O 1
ATOM 1432 N N . SER A 1 185 ? 14.082 3.011 -14.507 1.00 97.44 185 SER A N 1
ATOM 1433 C CA . SER A 1 185 ? 14.583 4.042 -13.599 1.00 97.44 185 SER A CA 1
ATOM 1434 C C . SER A 1 185 ? 15.968 3.726 -13.035 1.00 97.44 185 SER A C 1
ATOM 1436 O O . SER A 1 185 ? 16.405 2.572 -12.979 1.00 97.44 185 SER A O 1
ATOM 1438 N N . THR A 1 186 ? 16.685 4.757 -12.578 1.00 97.25 186 THR A N 1
ATOM 1439 C CA . THR A 1 186 ? 17.965 4.560 -11.881 1.00 97.25 186 THR A CA 1
ATOM 1440 C C . THR A 1 186 ? 17.773 3.800 -10.572 1.00 97.25 186 THR A C 1
ATOM 1442 O O . THR A 1 186 ? 18.649 3.032 -10.184 1.00 97.25 186 THR A O 1
ATOM 1445 N N . TYR A 1 187 ? 16.627 3.972 -9.903 1.00 97.25 187 TYR A N 1
ATOM 1446 C CA . TYR A 1 187 ? 16.312 3.246 -8.675 1.00 97.25 187 TYR A CA 1
ATOM 1447 C C . TYR A 1 187 ? 16.123 1.742 -8.924 1.00 97.25 187 TYR A C 1
ATOM 1449 O O . TYR A 1 187 ? 16.708 0.939 -8.188 1.00 97.25 187 TYR A O 1
ATOM 1457 N N . ALA A 1 188 ? 15.421 1.373 -10.004 1.00 97.50 188 ALA A N 1
ATOM 1458 C CA . ALA A 1 188 ? 15.309 -0.002 -10.490 1.00 97.50 188 ALA A CA 1
ATOM 1459 C C . ALA A 1 188 ? 16.684 -0.601 -10.823 1.00 97.50 188 ALA A C 1
ATOM 1461 O O . ALA A 1 188 ? 17.044 -1.654 -10.295 1.00 97.50 188 ALA A O 1
ATOM 1462 N N . ARG A 1 189 ? 17.498 0.111 -11.615 1.00 96.62 189 ARG A N 1
ATOM 1463 C CA . ARG A 1 189 ? 18.858 -0.313 -11.996 1.00 96.62 189 ARG A CA 1
ATOM 1464 C C . ARG A 1 189 ? 19.754 -0.584 -10.791 1.00 96.62 189 ARG A C 1
ATOM 1466 O O . ARG A 1 189 ? 20.489 -1.570 -10.771 1.00 96.62 189 ARG A O 1
ATOM 1473 N N . ASP A 1 190 ? 19.721 0.305 -9.802 1.00 97.50 190 ASP A N 1
ATOM 1474 C CA . ASP A 1 190 ? 20.593 0.225 -8.631 1.00 97.50 190 ASP A CA 1
ATOM 1475 C C . ASP A 1 190 ? 20.096 -0.838 -7.621 1.00 97.50 190 ASP A C 1
ATOM 1477 O O . ASP A 1 190 ? 20.864 -1.291 -6.768 1.00 97.50 190 ASP A O 1
ATOM 1481 N N . ASN A 1 191 ? 18.837 -1.291 -7.740 1.00 97.31 191 ASN A N 1
ATOM 1482 C CA . ASN A 1 191 ? 18.204 -2.297 -6.879 1.00 97.31 191 ASN A CA 1
ATOM 1483 C C . ASN A 1 191 ? 17.396 -3.348 -7.685 1.00 97.31 191 ASN A C 1
ATOM 1485 O O . ASN A 1 191 ? 16.218 -3.583 -7.399 1.00 97.31 191 ASN A O 1
ATOM 1489 N N . PRO A 1 192 ? 18.003 -4.070 -8.641 1.00 96.44 192 PRO A N 1
ATOM 1490 C CA . PRO A 1 192 ? 17.275 -4.772 -9.707 1.00 96.44 192 PRO A CA 1
ATOM 1491 C C . PRO A 1 192 ? 16.472 -5.996 -9.246 1.00 96.44 192 PRO A C 1
ATOM 1493 O O . PRO A 1 192 ? 15.591 -6.467 -9.952 1.00 96.44 192 PRO A O 1
ATOM 1496 N N . PHE A 1 193 ? 16.759 -6.527 -8.054 1.00 95.81 193 PHE A N 1
ATOM 1497 C CA . PHE A 1 193 ? 16.025 -7.657 -7.460 1.00 95.81 193 PHE A CA 1
ATOM 1498 C C . PHE A 1 193 ? 15.009 -7.234 -6.400 1.00 95.81 193 PHE A C 1
ATOM 1500 O O . PHE A 1 193 ? 14.530 -8.082 -5.643 1.00 95.81 193 PHE A O 1
ATOM 1507 N N . ARG A 1 194 ? 14.782 -5.931 -6.263 1.00 95.75 194 ARG A N 1
ATOM 1508 C CA . ARG A 1 194 ? 13.851 -5.368 -5.292 1.00 95.75 194 ARG A CA 1
ATOM 1509 C C . ARG A 1 194 ? 12.928 -4.359 -5.954 1.00 95.75 194 ARG A C 1
ATOM 1511 O O . ARG A 1 194 ? 11.740 -4.431 -5.733 1.00 95.75 194 ARG A O 1
ATOM 1518 N N . GLU A 1 195 ? 13.467 -3.455 -6.761 1.00 97.88 195 GLU A N 1
ATOM 1519 C CA . GLU A 1 195 ? 12.726 -2.285 -7.239 1.00 97.88 195 GLU A CA 1
ATOM 1520 C C . GLU A 1 195 ? 12.298 -2.405 -8.697 1.00 97.88 195 GLU A C 1
ATOM 1522 O O . GLU A 1 195 ? 11.333 -1.779 -9.094 1.00 97.88 195 GLU A O 1
ATOM 1527 N N . ASP A 1 196 ? 12.956 -3.239 -9.501 1.00 97.75 196 ASP A N 1
ATOM 1528 C CA . ASP A 1 196 ? 12.679 -3.280 -10.938 1.00 97.75 196 ASP A CA 1
ATOM 1529 C C . ASP A 1 196 ? 11.238 -3.677 -11.288 1.00 97.75 196 ASP A C 1
ATOM 1531 O O . ASP A 1 196 ? 10.621 -3.051 -12.144 1.00 97.75 196 ASP A O 1
ATOM 1535 N N . ILE A 1 197 ? 10.662 -4.658 -10.586 1.00 97.38 197 ILE A N 1
ATOM 1536 C CA . ILE A 1 197 ? 9.253 -5.022 -10.786 1.00 97.38 197 ILE A CA 1
ATOM 1537 C C . ILE A 1 197 ? 8.333 -3.887 -10.336 1.00 97.38 197 ILE A C 1
ATOM 1539 O O . ILE A 1 197 ? 7.467 -3.478 -11.100 1.00 97.38 197 ILE A O 1
ATOM 1543 N N . ALA A 1 198 ? 8.507 -3.393 -9.107 1.00 97.31 198 ALA A N 1
ATOM 1544 C CA . ALA A 1 198 ? 7.650 -2.355 -8.535 1.00 97.31 198 ALA A CA 1
ATOM 1545 C C . ALA A 1 198 ? 7.679 -1.061 -9.362 1.00 97.31 198 ALA A C 1
ATOM 1547 O O . ALA A 1 198 ? 6.650 -0.420 -9.548 1.00 97.31 198 ALA A O 1
ATOM 1548 N N . GLU A 1 199 ? 8.844 -0.718 -9.906 1.00 97.31 199 GLU A N 1
ATOM 1549 C CA . GLU A 1 199 ? 9.039 0.449 -10.758 1.00 97.31 199 GLU A CA 1
ATOM 1550 C C . GLU A 1 199 ? 8.476 0.245 -12.171 1.00 97.31 199 GLU A C 1
ATOM 1552 O O . GLU A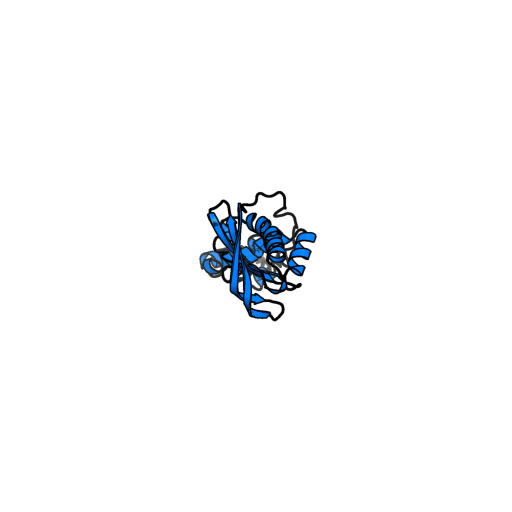 1 199 ? 7.975 1.202 -12.748 1.00 97.31 199 GLU A O 1
ATOM 1557 N N . SER A 1 200 ? 8.525 -0.976 -12.719 1.00 95.75 200 SER A N 1
ATOM 1558 C CA . SER A 1 200 ? 8.023 -1.294 -14.071 1.00 95.75 200 SER A CA 1
ATOM 1559 C C . SER A 1 200 ? 6.502 -1.466 -14.154 1.00 95.75 200 SER A C 1
ATOM 1561 O O . SER A 1 200 ? 5.957 -1.589 -15.250 1.00 95.75 200 SER A O 1
ATOM 1563 N N . LEU A 1 201 ? 5.812 -1.547 -13.013 1.00 94.00 201 LEU A N 1
ATOM 1564 C CA . LEU A 1 201 ? 4.349 -1.629 -12.946 1.00 94.00 201 LEU A CA 1
ATOM 1565 C C . LEU A 1 201 ? 3.657 -0.261 -13.100 1.00 94.00 201 LEU A C 1
ATOM 1567 O O . LEU A 1 201 ? 2.429 -0.242 -13.203 1.00 94.00 201 LEU A O 1
ATOM 1571 N N . LEU A 1 202 ? 4.429 0.833 -13.102 1.00 87.25 202 LEU A N 1
ATOM 1572 C CA . LEU A 1 202 ? 3.991 2.229 -13.208 1.00 87.25 202 LEU A CA 1
ATOM 1573 C C . LEU A 1 202 ? 4.436 2.865 -14.529 1.00 87.25 202 LEU A C 1
ATOM 1575 O O . LEU A 1 202 ? 5.581 2.598 -14.962 1.00 87.25 202 LEU A O 1
#

Secondary structure (DSSP, 8-state):
-------------------SBS-STTS-TTSS-TTS---EEE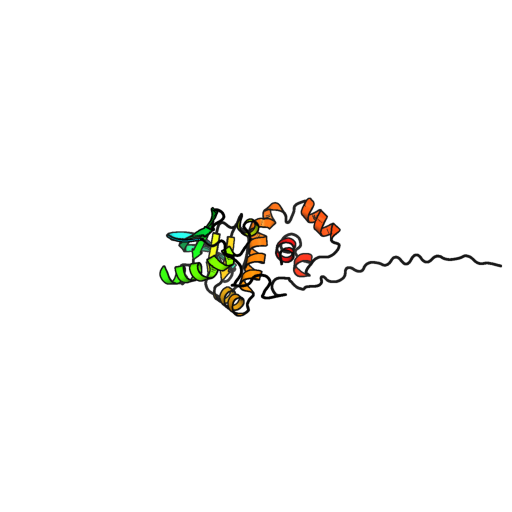EEEEEEEEEEEEETTTTEEEEEEEEEEEEEETTS-EEEEEE-GGG-SHHHHHHHHHHHHHHHHHS-HHHHTT--EEEEESSS---EEETTEEEEEHHHHHHHHHHT-HHHHHHHHHHHHHTHHHHTT-HHHHHHHHHH-S-SBHHHHHSTTTTHHHHHT-

Solvent-accessible surface area (backbone atoms only — not comparable to full-atom values): 11170 Å² total; per-residue (Å²): 136,87,84,84,84,80,80,80,78,76,77,75,73,80,68,83,67,79,37,90,30,70,53,45,58,81,73,60,56,63,87,58,49,95,85,52,74,52,37,49,66,51,71,48,81,76,46,77,45,81,44,80,46,79,40,69,83,85,64,42,81,42,80,41,61,18,44,32,28,46,35,39,31,74,87,73,53,55,30,40,38,40,26,47,50,88,57,75,45,70,68,56,41,48,52,53,49,68,62,50,45,45,60,58,20,46,48,53,69,71,42,46,70,39,32,49,33,35,40,43,38,82,46,68,40,74,68,46,42,31,93,29,20,40,36,40,14,46,52,33,48,52,50,28,50,74,70,37,32,39,50,43,48,49,52,31,24,24,26,34,23,41,38,38,91,72,38,41,80,28,72,66,47,54,49,48,58,65,66,65,72,61,48,74,16,46,47,19,60,79,33,56,66,67,32,33,64,22,40,66,77,96

Mean predicted aligned error: 5.78 Å

Sequence (202 aa):
MRMLLLFMVSLAFAGHQDPPYGGTVWIDPDIITPDDPTAYAGHSYTGRGMRTIYDRRPAAWIQVEAYVFEVSFDDGTTAEFIINPEFGSREAAEEHVTRYAPPIGQLSTSMRKDMHEVWINGGAAAAGGGNNSILLHTVYGERHLADGFLEEVLVHEAGHTSFDAQYARSADWIAAQNADGEFISTYARDNPFREDIAESLL

Nearest PDB structures (foldseek):
  2dyb-assembly2_B  TM=4.129E-01  e=1.711E+00  Homo sapiens
  1j72-assembly1_A  TM=4.597E-01  e=5.443E+00  Homo sapiens
  3jzu-assembly10_C  TM=3.757E-01  e=4.266E+00  Enterococcus faecalis V583

pLDDT: mean 93.09, std 13.38, range [40.06, 98.94]